Protein AF-A0A8H6C4H6-F1 (afdb_monomer)

pLDDT: mean 88.3, std 11.71, range [38.72, 98.38]

Organism: Candida albicans (NCBI:txid5476)

Radius of gyration: 19.5 Å; Cα contacts (8 Å, |Δi|>4): 383; chains: 1; bounding box: 55×37×60 Å

Solvent-accessible surface area (backbone atoms only — not comparable to full-atom values): 11776 Å² total; per-residue (Å²): 139,82,82,88,65,87,69,61,58,70,39,76,35,30,62,69,48,48,48,60,60,57,57,68,75,51,96,49,77,67,51,46,72,56,58,73,52,51,55,90,68,51,45,42,26,41,37,30,31,28,37,57,42,68,74,34,38,57,16,58,30,31,31,28,30,17,52,33,30,40,32,34,54,75,92,45,56,34,78,75,42,46,44,36,60,53,65,89,87,62,85,82,54,36,54,45,95,90,48,58,54,45,80,34,42,38,38,38,41,44,57,33,68,80,43,76,50,78,44,75,44,82,87,48,62,88,92,58,64,44,70,43,36,41,35,34,31,33,32,24,41,56,84,76,47,82,44,80,48,78,46,73,41,57,65,50,48,48,66,66,76,33,81,58,14,60,63,73,49,36,90,76,81,79,61,64,90,58,59,62,57,55,54,52,14,52,56,46,26,51,51,52,32,44,51,51,25,51,52,53,53,53,53,51,59,47,56,67,71,77,106

Secondary structure (DSSP, 8-state):
------S-SEE--S--EEHHHHHHT---GGGHHHHTTSPTTEEEEEEEEEEEEES-TTSSEEEEEEEEEEEEETTEEEEEEE-S---TTPPPPPSSTTS-TTSSEEEEEEEEEEEEEEEE-TTS-GGG--EEEEEEEEEEETTT--EEEEEESHHHHHHTSSHHHHHHT-SS---TT--HHHHHHHHHHHHHHHHHHHHHHHHHHHHHHH-

Sequence (211 aa):
MDDYEDAGVLHGGTELININQLLHQYDYPELNSIKDLIPNGREYWVGFARASLKNCGCGSRMYRPNLIVLMKDGKNYKFAYVSSFVGLGIEILPWYLDKGLCEHYNLIIPNGISSWTIEKDLHQKEKDKQVMDYMAFTISRRDATVDVVYVKGLLKALFTDSSSSKHLLAVEQTGFKSVTNVDCALKNSEKFCKIYGETFKIDQEQEDKEN

Nearest PDB structures (foldseek):
  8f2u-assembly1_F  TM=7.384E-01  e=9.026E-01  Homo sapiens
  8pxc-assembly1_A  TM=4.385E-01  e=4.642E+00  Streptococcus oralis
  6xyw-assembly1_Bd  TM=4.162E-01  e=4.387E+00  Arabidopsis thaliana
  3u96-assembly1_A  TM=3.877E-01  e=5.818E+00  Yersinia enterocolitica

Structure (mmCIF, N/CA/C/O backbone):
data_AF-A0A8H6C4H6-F1
#
_entry.id   AF-A0A8H6C4H6-F1
#
loop_
_atom_site.group_PDB
_atom_site.id
_atom_site.type_symbol
_atom_site.label_atom_id
_atom_site.label_alt_id
_atom_site.label_comp_id
_atom_site.label_asym_id
_atom_site.label_entity_id
_atom_site.label_seq_id
_atom_site.pdbx_PDB_ins_code
_atom_site.Cartn_x
_atom_site.Cartn_y
_atom_site.Cartn_z
_atom_site.occupancy
_atom_site.B_iso_or_equiv
_atom_site.auth_seq_id
_atom_site.auth_comp_id
_atom_site.auth_asym_id
_atom_site.auth_atom_id
_atom_site.pdbx_PDB_model_num
ATOM 1 N N . MET A 1 1 ? -1.329 13.550 -30.107 1.00 39.47 1 MET A N 1
ATOM 2 C CA . MET A 1 1 ? -2.365 12.520 -30.301 1.00 39.47 1 MET A CA 1
ATOM 3 C C . MET A 1 1 ? -1.745 11.242 -29.778 1.00 39.47 1 MET A C 1
ATOM 5 O O . MET A 1 1 ? -0.830 10.758 -30.420 1.00 39.47 1 MET A O 1
ATOM 9 N N . ASP A 1 2 ? -1.986 10.782 -28.557 1.00 40.53 2 ASP A N 1
ATOM 10 C CA . ASP A 1 2 ? -3.111 10.987 -27.642 1.00 40.53 2 ASP A CA 1
ATOM 11 C C . ASP A 1 2 ? -2.594 10.993 -26.198 1.00 40.53 2 ASP A C 1
ATOM 13 O O . ASP A 1 2 ? -1.856 10.093 -25.823 1.00 40.53 2 ASP A O 1
ATOM 17 N N . ASP A 1 3 ? -2.982 11.977 -25.390 1.00 38.72 3 ASP A N 1
ATOM 18 C CA . ASP A 1 3 ? -2.860 11.897 -23.928 1.00 38.72 3 ASP A CA 1
ATOM 19 C C . ASP A 1 3 ? -4.203 12.374 -23.356 1.00 38.72 3 ASP A C 1
ATOM 21 O O . ASP A 1 3 ? -4.366 13.497 -22.884 1.00 38.72 3 ASP A O 1
ATOM 25 N N . TYR A 1 4 ? -5.209 11.507 -23.473 1.00 42.53 4 TYR A N 1
ATOM 26 C CA . TYR A 1 4 ? -6.394 11.547 -22.620 1.00 42.53 4 TYR A CA 1
ATOM 27 C C . TYR A 1 4 ? -5.951 11.127 -21.203 1.00 42.53 4 TYR A C 1
ATOM 29 O O . TYR A 1 4 ? -6.166 9.998 -20.774 1.00 42.53 4 TYR A O 1
ATOM 37 N N . GLU A 1 5 ? -5.269 12.018 -20.479 1.00 49.00 5 GLU A N 1
ATOM 38 C CA . GLU A 1 5 ? -4.998 11.860 -19.042 1.00 49.00 5 GLU A CA 1
ATOM 39 C C . GLU A 1 5 ? -6.031 12.642 -18.220 1.00 49.00 5 GLU A C 1
ATOM 41 O O . GLU A 1 5 ? -5.696 13.533 -17.448 1.00 49.00 5 GLU A O 1
ATOM 46 N N . ASP A 1 6 ? -7.312 12.295 -18.367 1.00 49.47 6 ASP A N 1
ATOM 47 C CA . ASP A 1 6 ? -8.342 12.716 -17.399 1.00 49.47 6 ASP A CA 1
ATOM 48 C C . ASP A 1 6 ? -8.198 11.962 -16.058 1.00 49.47 6 ASP A C 1
ATOM 50 O O . ASP A 1 6 ? -8.719 12.387 -15.026 1.00 49.47 6 ASP A O 1
ATOM 54 N N . ALA A 1 7 ? -7.462 10.843 -16.041 1.00 54.56 7 ALA A N 1
ATOM 55 C CA . ALA A 1 7 ? -7.123 10.104 -14.830 1.00 54.56 7 ALA A CA 1
ATOM 56 C C . ALA A 1 7 ? -5.715 10.507 -14.362 1.00 54.56 7 ALA A C 1
ATOM 58 O O . ALA A 1 7 ? -4.729 10.112 -14.977 1.00 54.56 7 ALA A O 1
ATOM 59 N N . GLY A 1 8 ? -5.620 11.301 -13.289 1.00 69.81 8 GLY A N 1
ATOM 60 C CA . GLY A 1 8 ? -4.348 11.806 -12.753 1.00 69.81 8 GLY A CA 1
ATOM 61 C C . GLY A 1 8 ? -3.317 10.726 -12.378 1.00 69.81 8 GLY A C 1
ATOM 62 O O . GLY A 1 8 ? -3.611 9.537 -12.344 1.00 69.81 8 GLY A O 1
ATOM 63 N N . VAL A 1 9 ? -2.098 11.165 -12.041 1.00 85.12 9 VAL A N 1
ATOM 64 C CA . VAL A 1 9 ? -0.877 10.341 -11.857 1.00 85.12 9 VAL A CA 1
ATOM 65 C C . VAL A 1 9 ? -1.009 9.186 -10.851 1.00 85.12 9 VAL A C 1
ATOM 67 O O . VAL A 1 9 ? -0.317 8.173 -10.979 1.00 85.12 9 VAL A O 1
ATOM 70 N N . LEU A 1 10 ? -1.854 9.335 -9.828 1.00 89.25 10 LEU A N 1
ATOM 71 C CA . LEU A 1 10 ? -2.145 8.290 -8.848 1.00 89.25 10 LEU A CA 1
ATOM 72 C C . LEU A 1 10 ? -3.399 7.526 -9.285 1.00 89.25 10 LEU A C 1
ATOM 74 O O . LEU A 1 10 ? -4.508 8.055 -9.233 1.00 89.25 10 LEU A 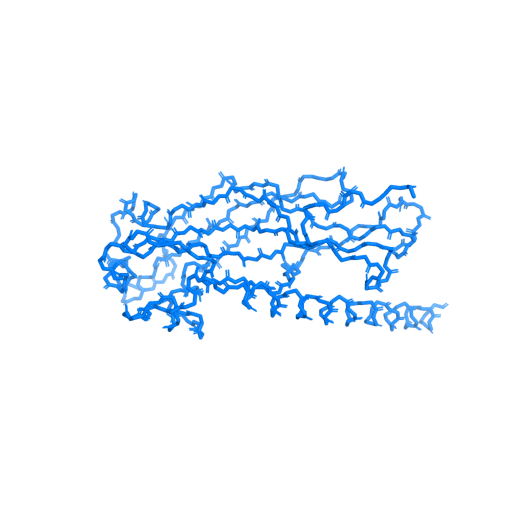O 1
ATOM 78 N N . HIS A 1 11 ? -3.222 6.272 -9.682 1.00 87.94 11 HIS A N 1
ATOM 79 C CA . HIS A 1 11 ? -4.302 5.404 -10.133 1.00 87.94 11 HIS A CA 1
ATOM 80 C C . HIS A 1 11 ? -4.722 4.417 -9.037 1.00 87.94 11 HIS A C 1
ATOM 82 O O . HIS A 1 11 ? -4.048 4.269 -8.012 1.00 87.94 11 HIS A O 1
ATOM 88 N N . GLY A 1 12 ? -5.823 3.700 -9.287 1.00 83.88 12 GLY A N 1
ATOM 89 C CA . GLY A 1 12 ? -6.215 2.544 -8.480 1.00 83.88 12 GLY A CA 1
ATOM 90 C C . GLY A 1 12 ? -5.125 1.463 -8.415 1.00 83.88 12 GLY A C 1
ATOM 91 O O . GLY A 1 12 ? -4.081 1.554 -9.063 1.00 83.88 12 GLY A O 1
ATOM 92 N N . GLY A 1 13 ? -5.372 0.432 -7.622 1.00 91.44 13 GLY A N 1
ATOM 93 C CA . GLY A 1 13 ? -4.470 -0.701 -7.451 1.00 91.44 13 GLY A CA 1
ATOM 94 C C . GLY A 1 13 ? -5.244 -1.842 -6.820 1.00 91.44 13 GLY A C 1
ATOM 95 O O . GLY A 1 13 ? -6.126 -2.397 -7.467 1.00 91.44 13 GLY A O 1
ATOM 96 N N . THR A 1 14 ? -4.982 -2.131 -5.551 1.00 96.69 14 THR A N 1
ATOM 97 C CA . THR A 1 14 ? -5.774 -3.120 -4.813 1.00 96.69 14 THR A CA 1
ATOM 98 C C . THR A 1 14 ? -7.149 -2.578 -4.430 1.00 96.69 14 THR A C 1
ATOM 100 O O . THR A 1 14 ? -7.407 -1.370 -4.419 1.00 96.69 14 THR A O 1
ATOM 103 N N . GLU A 1 15 ? -8.015 -3.489 -4.010 1.00 96.31 15 GLU A N 1
ATOM 104 C CA . GLU A 1 15 ? -9.140 -3.196 -3.142 1.00 96.31 15 GLU A CA 1
ATOM 105 C C . GLU A 1 15 ? -8.703 -2.559 -1.813 1.00 96.31 15 GLU A C 1
ATOM 107 O O . GLU A 1 15 ? -7.527 -2.529 -1.431 1.00 96.31 15 GLU A O 1
ATOM 112 N N . LEU A 1 16 ? -9.700 -2.041 -1.104 1.00 97.31 16 LEU A N 1
ATOM 113 C CA . LEU A 1 16 ? -9.570 -1.347 0.164 1.00 97.31 16 LEU A CA 1
ATOM 114 C C . LEU A 1 16 ? -10.165 -2.207 1.284 1.00 97.31 16 LEU A C 1
ATOM 116 O O . LEU A 1 16 ? -11.376 -2.428 1.319 1.00 97.31 16 LEU A O 1
ATOM 120 N N . ILE A 1 17 ? -9.332 -2.658 2.222 1.00 98.19 17 ILE A N 1
ATOM 121 C CA . ILE A 1 17 ? -9.763 -3.482 3.359 1.00 98.19 17 ILE A CA 1
ATOM 122 C C . ILE A 1 17 ? -10.166 -2.584 4.526 1.00 98.19 17 ILE A C 1
ATOM 124 O O . ILE A 1 17 ? -9.361 -1.774 4.988 1.00 98.19 17 ILE A O 1
ATOM 128 N N . ASN A 1 18 ? -11.403 -2.731 5.012 1.00 98.00 18 ASN A N 1
ATOM 129 C CA . ASN A 1 18 ? -11.900 -1.993 6.173 1.00 98.00 18 ASN A CA 1
ATOM 130 C C . ASN A 1 18 ? -11.240 -2.523 7.458 1.00 98.00 18 ASN A C 1
ATOM 132 O O . ASN A 1 18 ? -11.469 -3.662 7.867 1.00 98.00 18 ASN A O 1
ATOM 136 N N . ILE A 1 19 ? -10.433 -1.682 8.102 1.00 97.50 19 ILE A N 1
ATOM 137 C CA . ILE A 1 19 ? -9.654 -2.058 9.286 1.00 97.50 19 ILE A CA 1
ATOM 138 C C . ILE A 1 19 ? -10.554 -2.303 10.488 1.00 97.50 19 ILE A C 1
ATOM 140 O O . ILE A 1 19 ? -10.308 -3.225 11.257 1.00 97.50 19 ILE A O 1
ATOM 144 N N . ASN A 1 20 ? -11.617 -1.518 10.650 1.00 96.00 20 ASN A N 1
ATOM 145 C CA . ASN A 1 20 ? -12.546 -1.702 11.757 1.00 96.00 20 ASN A CA 1
ATOM 146 C C . ASN A 1 20 ? -13.189 -3.095 11.680 1.00 96.00 20 ASN A C 1
ATOM 148 O O . ASN A 1 20 ? -13.160 -3.843 12.654 1.00 96.00 20 ASN A O 1
ATOM 152 N N . GLN A 1 21 ? -13.699 -3.480 10.508 1.00 96.19 21 GLN A N 1
ATOM 153 C CA . GLN A 1 21 ? -14.261 -4.809 10.268 1.00 96.19 21 GLN A CA 1
ATOM 154 C C . GLN A 1 21 ? -13.222 -5.909 10.487 1.00 96.19 21 GLN A C 1
ATOM 156 O O . GLN A 1 21 ? -13.523 -6.869 11.192 1.00 96.19 21 GLN A O 1
ATOM 161 N N . LEU A 1 22 ? -12.005 -5.746 9.955 1.00 96.56 22 LEU A N 1
ATOM 162 C CA . LEU A 1 22 ? -10.905 -6.688 10.171 1.00 96.56 22 LEU A CA 1
ATOM 163 C C . LEU A 1 22 ? -10.647 -6.905 11.670 1.00 96.56 22 LEU A C 1
ATOM 165 O O . LEU A 1 22 ? -10.625 -8.039 12.131 1.00 96.56 22 LEU A O 1
ATOM 169 N N . LEU A 1 23 ? -10.524 -5.835 12.458 1.00 94.94 23 LEU A N 1
ATOM 170 C CA . LEU A 1 23 ? -10.294 -5.928 13.903 1.00 94.94 23 LEU A CA 1
ATOM 171 C C . LEU A 1 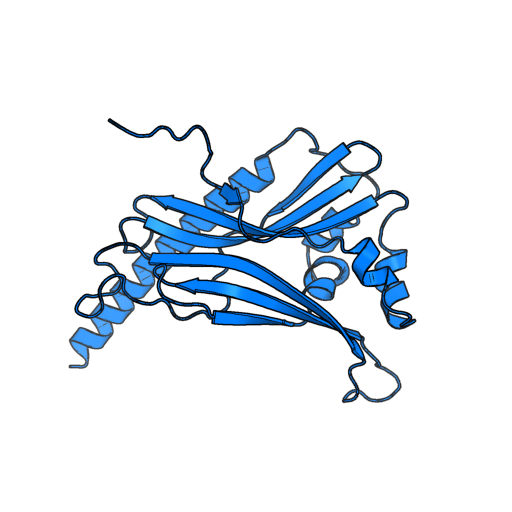23 ? -11.455 -6.619 14.639 1.00 94.94 23 LEU A C 1
ATOM 173 O O . LEU A 1 23 ? -11.221 -7.331 15.616 1.00 94.94 23 LEU A O 1
ATOM 177 N N . HIS A 1 24 ? -12.701 -6.421 14.199 1.00 93.81 24 HIS A N 1
ATOM 178 C CA . HIS A 1 24 ? -13.883 -7.052 14.799 1.00 93.81 24 HIS A CA 1
ATOM 179 C C . HIS A 1 24 ? -14.054 -8.534 14.437 1.00 93.81 24 HIS A C 1
ATOM 181 O O . HIS A 1 24 ? -14.775 -9.231 15.145 1.00 93.81 24 HIS A O 1
ATOM 187 N N . GLN A 1 25 ? -13.386 -9.035 13.394 1.00 95.12 25 GLN A N 1
ATOM 188 C CA . GLN A 1 25 ? -13.395 -10.465 13.055 1.00 95.12 25 GLN A CA 1
ATOM 189 C C . GLN A 1 25 ? -12.616 -11.324 14.061 1.00 95.12 25 GLN A C 1
ATOM 191 O O . GLN A 1 25 ? -12.835 -12.533 14.125 1.00 95.12 25 GLN A O 1
ATOM 196 N N . TYR A 1 26 ? -11.730 -10.714 14.854 1.00 93.19 26 TYR A N 1
ATOM 197 C CA . TYR A 1 26 ? -10.871 -11.411 15.809 1.00 93.19 26 TYR A CA 1
ATOM 198 C C . TYR A 1 26 ? -11.211 -11.047 17.259 1.00 93.19 26 TYR A C 1
ATOM 200 O O . TYR A 1 26 ? -11.247 -9.869 17.641 1.00 93.19 26 TYR A O 1
ATOM 208 N N . ASP A 1 27 ? -11.386 -12.082 18.084 1.00 89.50 27 ASP A N 1
ATOM 209 C CA . ASP A 1 27 ? -11.617 -11.987 19.530 1.00 89.50 27 ASP A CA 1
ATOM 210 C C . ASP A 1 27 ? -10.306 -12.166 20.316 1.00 89.50 27 ASP A C 1
ATOM 212 O O . ASP A 1 27 ? -10.091 -13.131 21.054 1.00 89.50 27 ASP A O 1
ATOM 216 N N . TYR A 1 28 ? -9.363 -11.255 20.074 1.00 90.06 28 TYR A N 1
ATOM 217 C CA . TYR A 1 28 ? -8.091 -11.189 20.793 1.00 90.06 28 TYR A CA 1
ATOM 218 C C . TYR A 1 28 ? -8.078 -9.953 21.702 1.00 90.06 28 TYR A C 1
ATOM 220 O O . TYR A 1 28 ? -8.152 -8.836 21.176 1.00 90.06 28 TYR A O 1
ATOM 228 N N . PRO A 1 29 ? -7.965 -10.110 23.037 1.00 87.62 29 PRO A N 1
ATOM 229 C CA . PRO A 1 29 ? -7.918 -8.985 23.974 1.00 87.62 29 PRO A CA 1
ATOM 230 C C . PRO A 1 29 ? -6.807 -7.977 23.667 1.00 87.62 29 PRO A C 1
ATOM 232 O O . PRO A 1 29 ? -6.968 -6.780 23.885 1.00 87.62 29 PRO A O 1
ATOM 235 N N . GLU A 1 30 ? -5.691 -8.446 23.114 1.00 85.81 30 GLU A N 1
ATOM 236 C CA . GLU A 1 30 ? -4.549 -7.631 22.712 1.00 85.81 30 GLU A CA 1
ATOM 237 C C . GLU A 1 30 ? -4.926 -6.578 21.652 1.00 85.81 30 GLU A C 1
ATOM 239 O O . GLU A 1 30 ? -4.355 -5.485 21.632 1.00 85.81 30 GLU A O 1
ATOM 244 N N . LEU A 1 31 ? -5.932 -6.860 20.810 1.00 88.56 31 LEU A N 1
ATOM 245 C CA . LEU A 1 31 ? -6.431 -5.916 19.804 1.00 88.56 31 LEU A CA 1
ATOM 246 C C . LEU A 1 31 ? -7.237 -4.762 20.404 1.00 88.56 31 LEU A C 1
ATOM 248 O O . LEU A 1 31 ? -7.421 -3.757 19.717 1.00 88.56 31 LEU A O 1
ATOM 252 N N . ASN A 1 32 ? -7.691 -4.862 21.658 1.00 87.44 32 ASN A N 1
ATOM 253 C CA . ASN A 1 32 ? -8.411 -3.766 22.316 1.00 87.44 32 ASN A CA 1
ATOM 254 C C . ASN A 1 32 ? -7.540 -2.510 22.390 1.00 87.44 32 ASN A C 1
ATOM 256 O O . ASN A 1 32 ? -8.029 -1.414 22.157 1.00 87.44 32 ASN A O 1
ATOM 260 N N . SER A 1 33 ? -6.222 -2.678 22.543 1.00 82.56 33 SER A N 1
ATOM 261 C CA . SER A 1 33 ? -5.263 -1.569 22.514 1.00 82.56 33 SER A CA 1
ATOM 262 C C . SER A 1 33 ? -5.316 -0.733 21.229 1.00 82.56 33 SER A C 1
ATOM 264 O O . SER A 1 33 ? -5.072 0.465 21.288 1.00 82.56 33 SER A O 1
ATOM 266 N N . ILE A 1 34 ? -5.657 -1.329 20.081 1.00 86.25 34 ILE A N 1
ATOM 267 C CA . ILE A 1 34 ? -5.844 -0.606 18.816 1.00 86.25 34 ILE A CA 1
ATOM 268 C C . ILE A 1 34 ? -7.303 -0.162 18.669 1.00 86.25 34 ILE A C 1
ATOM 270 O O . ILE A 1 34 ? -7.551 0.978 18.284 1.00 86.25 34 ILE A O 1
ATOM 274 N N . LYS A 1 35 ? -8.269 -1.039 18.980 1.00 90.81 35 LYS A N 1
ATOM 275 C CA . LYS A 1 35 ? -9.709 -0.742 18.861 1.00 90.81 35 LYS A CA 1
ATOM 276 C C . LYS A 1 35 ? -10.096 0.493 19.682 1.00 90.81 35 LYS A C 1
ATOM 278 O O . LYS A 1 35 ? -10.772 1.369 19.155 1.00 90.81 35 LYS A O 1
ATOM 283 N N . ASP A 1 36 ? -9.601 0.592 20.913 1.00 90.19 36 ASP A N 1
ATOM 284 C CA . ASP A 1 36 ? -9.919 1.675 21.850 1.00 90.19 36 ASP A CA 1
ATOM 285 C C . ASP A 1 36 ? -9.276 3.015 21.452 1.00 90.19 36 ASP A C 1
ATOM 287 O O . ASP A 1 36 ? -9.735 4.077 21.874 1.00 90.19 36 ASP A O 1
ATOM 291 N N . LEU A 1 37 ? -8.226 2.991 20.620 1.00 89.62 37 LEU A N 1
ATOM 292 C CA . LEU A 1 37 ? -7.593 4.204 20.095 1.00 89.62 37 LEU A CA 1
ATOM 293 C C . LEU A 1 37 ? -8.378 4.828 18.939 1.00 89.62 37 LEU A C 1
ATOM 295 O O . LEU A 1 37 ? -8.209 6.017 18.667 1.00 89.62 37 LEU A O 1
ATOM 299 N N . ILE A 1 38 ? -9.195 4.048 18.228 1.00 92.81 38 ILE A N 1
ATOM 300 C CA . ILE A 1 38 ? -9.949 4.536 17.074 1.00 92.81 38 ILE A CA 1
ATOM 301 C C . ILE A 1 38 ? -11.139 5.370 17.571 1.00 92.81 38 ILE A C 1
ATOM 303 O O . ILE A 1 38 ? -12.008 4.836 18.259 1.00 92.81 38 ILE A O 1
ATOM 307 N N . PRO A 1 39 ? -11.242 6.666 17.206 1.00 93.00 39 PRO A N 1
ATOM 308 C CA . PRO A 1 39 ? -12.369 7.486 17.636 1.00 93.00 39 PRO A CA 1
ATOM 309 C C . PRO A 1 39 ? -13.722 6.943 17.163 1.00 93.00 39 PRO A C 1
ATOM 311 O O . PRO A 1 39 ? -13.858 6.429 16.050 1.00 93.00 39 PRO A O 1
ATOM 314 N N . ASN A 1 40 ? -14.750 7.108 17.998 1.00 91.12 40 ASN A N 1
ATOM 315 C CA . ASN A 1 40 ? -16.107 6.661 17.688 1.00 91.12 40 ASN A CA 1
ATOM 316 C C . ASN A 1 40 ? -16.615 7.251 16.365 1.00 91.12 40 ASN A C 1
ATOM 318 O O . ASN A 1 40 ? -16.565 8.460 16.146 1.00 91.12 40 ASN A O 1
ATOM 322 N N . GLY A 1 41 ? -17.158 6.390 15.500 1.00 91.31 41 GLY A N 1
ATOM 323 C CA . GLY A 1 41 ? -17.669 6.793 14.187 1.00 91.31 41 GLY A CA 1
ATOM 324 C C . GLY A 1 41 ? -16.588 7.034 13.128 1.00 91.31 41 GLY A C 1
ATOM 325 O O . GLY A 1 41 ? -16.925 7.501 12.036 1.00 91.31 41 GLY A O 1
ATOM 326 N N . ARG A 1 42 ? -15.320 6.709 13.426 1.00 96.44 42 ARG A N 1
ATOM 327 C CA . ARG A 1 42 ? -14.225 6.720 12.457 1.00 96.44 42 ARG A CA 1
ATOM 328 C C . ARG A 1 42 ? -13.980 5.337 11.878 1.00 96.44 42 ARG A C 1
ATOM 330 O O . ARG A 1 42 ? -13.870 4.351 12.605 1.00 96.44 42 ARG A O 1
ATOM 337 N N . GLU A 1 43 ? -13.835 5.290 10.561 1.00 97.69 43 GLU A N 1
ATOM 338 C CA . GLU A 1 43 ? -13.499 4.074 9.829 1.00 97.69 43 GLU A CA 1
ATOM 339 C C . GLU A 1 43 ? -12.258 4.287 8.964 1.00 97.69 43 GLU A C 1
ATOM 341 O O . GLU A 1 43 ? -12.067 5.367 8.395 1.00 97.69 43 GLU A O 1
ATOM 346 N N . TYR A 1 44 ? -11.434 3.247 8.844 1.00 98.19 44 TYR A N 1
ATOM 347 C CA . TYR A 1 44 ? -10.268 3.239 7.965 1.00 98.19 44 TYR A CA 1
ATOM 348 C C . TYR A 1 44 ? -10.365 2.129 6.937 1.00 98.19 44 TYR A C 1
ATOM 350 O O . TYR A 1 44 ? -10.762 1.008 7.253 1.00 98.19 44 TYR A O 1
ATOM 358 N N . TRP A 1 45 ? -9.893 2.423 5.733 1.00 98.38 45 TRP A N 1
ATOM 359 C CA . TRP A 1 45 ? -9.627 1.431 4.712 1.00 98.38 45 TRP A CA 1
ATOM 360 C C . TRP A 1 45 ? -8.190 1.534 4.241 1.00 98.38 45 TRP A C 1
ATOM 362 O O . TRP A 1 45 ? -7.704 2.633 3.973 1.00 98.38 45 TRP A O 1
ATOM 372 N N . VAL A 1 46 ? -7.530 0.390 4.110 1.00 98.06 46 VAL A N 1
ATOM 373 C CA . VAL A 1 46 ? -6.128 0.314 3.700 1.00 98.06 46 VAL A CA 1
ATOM 374 C C . VAL A 1 46 ? -6.003 -0.504 2.426 1.00 98.06 46 VAL A C 1
ATOM 376 O O . VAL A 1 46 ? -6.675 -1.520 2.260 1.00 98.06 46 VAL A O 1
ATOM 379 N N . GLY A 1 47 ? -5.129 -0.048 1.536 1.00 97.31 47 GLY A N 1
ATOM 380 C CA . GLY A 1 47 ? -4.763 -0.758 0.318 1.00 97.31 47 GLY A CA 1
ATOM 381 C C . GLY A 1 47 ? -3.566 -0.106 -0.355 1.00 97.31 47 GLY A C 1
ATOM 382 O O . GLY A 1 47 ? -2.892 0.740 0.239 1.00 97.31 47 GLY A O 1
ATOM 383 N N . PHE A 1 48 ? -3.318 -0.471 -1.607 1.00 97.00 48 PHE A N 1
ATOM 384 C CA . PHE A 1 48 ? -2.253 0.116 -2.408 1.00 97.00 48 PHE A CA 1
ATOM 385 C C . PHE A 1 48 ? -2.816 0.770 -3.661 1.00 97.00 48 PHE A C 1
ATOM 387 O O . PHE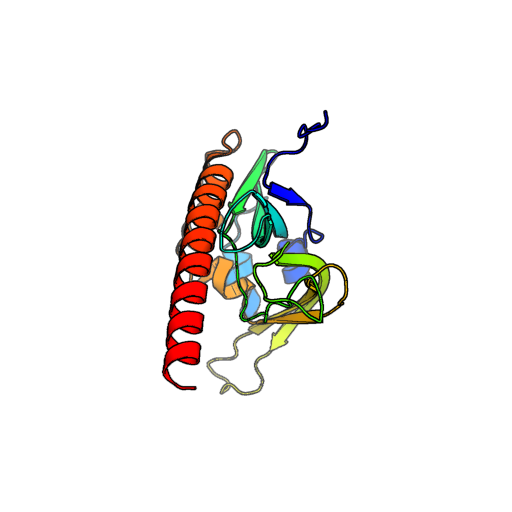 A 1 48 ? -3.457 0.122 -4.484 1.00 97.00 48 PHE A O 1
ATOM 394 N N . ALA A 1 49 ? -2.521 2.055 -3.820 1.00 95.62 49 ALA A N 1
ATOM 395 C CA . ALA A 1 49 ? -2.650 2.751 -5.088 1.00 95.62 49 ALA A CA 1
ATOM 396 C C . ALA A 1 49 ? -1.399 2.520 -5.944 1.00 95.62 49 ALA A C 1
ATOM 398 O O . ALA A 1 49 ? -0.381 2.007 -5.471 1.00 95.62 49 ALA A O 1
ATOM 399 N N . ARG A 1 50 ? -1.459 2.938 -7.206 1.00 91.06 50 ARG A N 1
ATOM 400 C CA . ARG A 1 50 ? -0.346 2.833 -8.150 1.00 91.06 50 ARG A CA 1
ATOM 401 C C . ARG A 1 50 ? -0.088 4.182 -8.794 1.00 91.06 50 ARG A C 1
ATOM 403 O O . ARG A 1 50 ? -0.879 4.611 -9.634 1.00 91.06 50 ARG A O 1
ATOM 410 N N . ALA A 1 51 ? 1.019 4.835 -8.452 1.00 91.69 51 ALA A N 1
ATOM 411 C CA . ALA A 1 51 ? 1.439 6.020 -9.194 1.00 91.69 51 ALA A CA 1
ATOM 412 C C . ALA A 1 51 ? 2.271 5.647 -10.430 1.00 91.69 51 ALA A C 1
ATOM 414 O O . ALA A 1 51 ? 3.118 4.751 -10.387 1.00 91.69 51 ALA A O 1
ATOM 415 N N . SER A 1 52 ? 1.998 6.342 -11.535 1.00 91.12 52 SER A N 1
ATOM 416 C CA . SER A 1 52 ? 2.663 6.178 -12.830 1.00 91.12 52 SER A CA 1
ATOM 417 C C . SER A 1 52 ? 3.482 7.425 -13.148 1.00 91.12 52 SER A C 1
ATOM 419 O O . SER A 1 52 ? 2.933 8.439 -13.574 1.00 91.12 52 SER A O 1
ATOM 421 N N . LEU A 1 53 ? 4.802 7.357 -12.973 1.00 92.19 53 LEU A N 1
ATOM 422 C CA . LEU A 1 53 ? 5.695 8.471 -13.298 1.00 92.19 53 LEU A CA 1
ATOM 423 C C . LEU A 1 53 ? 6.347 8.254 -14.668 1.00 92.19 53 LEU A C 1
ATOM 425 O O . LEU A 1 53 ? 6.997 7.234 -14.906 1.00 92.19 53 LEU A O 1
ATOM 429 N N . LYS A 1 54 ? 6.175 9.223 -15.574 1.00 91.19 54 LYS A N 1
ATOM 430 C CA . LYS A 1 54 ? 6.828 9.250 -16.894 1.00 91.19 54 LYS A CA 1
ATOM 431 C C . LYS A 1 54 ? 8.255 9.797 -16.766 1.00 91.19 54 LYS A C 1
ATOM 433 O O . LYS A 1 54 ? 8.494 10.691 -15.958 1.00 91.19 54 LYS A O 1
ATOM 438 N N . ASN A 1 55 ? 9.173 9.298 -17.598 1.00 88.81 55 ASN A N 1
ATOM 439 C CA . ASN A 1 55 ? 10.553 9.790 -17.736 1.00 88.81 55 ASN A CA 1
ATOM 440 C C . ASN A 1 55 ? 11.291 9.943 -16.396 1.00 88.81 55 ASN A C 1
ATOM 442 O O . ASN A 1 55 ? 11.922 10.964 -16.127 1.00 88.81 55 ASN A O 1
ATOM 446 N N . CYS A 1 56 ? 11.163 8.942 -15.532 1.00 87.81 56 CYS A N 1
ATOM 447 C CA . CYS A 1 56 ? 11.718 8.977 -14.193 1.00 87.81 56 CYS A CA 1
ATOM 448 C C . CYS A 1 56 ? 12.367 7.632 -13.847 1.00 87.81 56 CYS A C 1
ATOM 450 O O . CYS A 1 56 ? 11.885 6.568 -14.244 1.00 87.81 56 CYS A O 1
ATOM 452 N N . GLY A 1 57 ? 13.458 7.688 -13.079 1.00 88.31 57 GLY A N 1
ATOM 453 C CA . GLY A 1 57 ? 14.320 6.542 -12.833 1.00 88.31 57 GLY A CA 1
ATOM 454 C C . GLY A 1 57 ? 15.201 6.313 -14.042 1.00 88.31 57 GLY A C 1
ATOM 455 O O . GLY A 1 57 ? 15.740 7.269 -14.595 1.00 88.31 57 GLY A O 1
ATOM 456 N N . CYS A 1 58 ? 15.363 5.059 -14.442 1.00 88.19 58 CYS A N 1
ATOM 457 C CA . CYS A 1 58 ? 16.169 4.737 -15.612 1.00 88.19 58 CYS A CA 1
ATOM 458 C C . CYS A 1 58 ? 15.342 4.336 -16.846 1.00 88.19 58 CYS A C 1
ATOM 460 O O . CYS A 1 58 ? 15.868 4.359 -17.949 1.00 88.19 58 CYS A O 1
ATOM 462 N N . GLY A 1 59 ? 14.058 4.004 -16.673 1.00 88.12 59 GLY A N 1
ATOM 463 C CA . GLY A 1 59 ? 13.148 3.650 -17.764 1.00 88.12 59 GLY A CA 1
ATOM 464 C C . GLY A 1 59 ? 12.269 4.817 -18.227 1.00 88.12 59 GLY A C 1
ATOM 465 O O . GLY A 1 59 ? 12.192 5.864 -17.583 1.00 88.12 59 GLY A O 1
ATOM 466 N N . SER A 1 60 ? 11.532 4.620 -19.322 1.00 90.50 60 SER A N 1
ATOM 467 C CA . SER A 1 60 ? 10.604 5.633 -19.859 1.00 90.50 60 SER A CA 1
ATOM 468 C C . SER A 1 60 ? 9.336 5.802 -19.011 1.00 90.50 60 SER A C 1
ATOM 470 O O . SER A 1 60 ? 8.694 6.856 -19.046 1.00 90.50 60 SER A O 1
ATOM 472 N N . ARG A 1 61 ? 8.983 4.792 -18.205 1.00 91.69 61 ARG A N 1
ATOM 473 C CA . ARG A 1 61 ? 7.932 4.862 -17.180 1.00 91.69 61 ARG A CA 1
ATOM 474 C C . ARG A 1 61 ? 8.292 4.022 -15.957 1.00 91.69 61 AR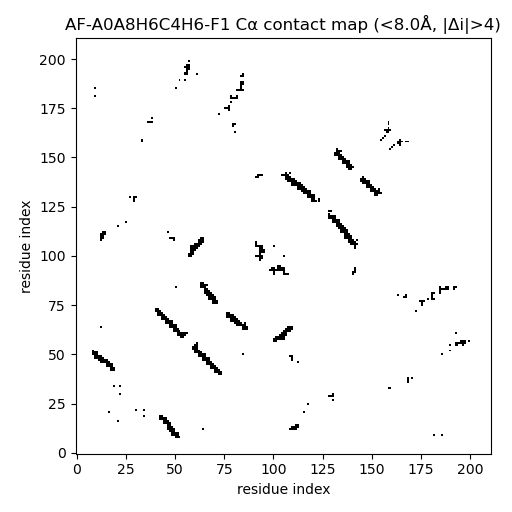G A C 1
ATOM 476 O O . ARG A 1 61 ? 8.773 2.897 -16.107 1.00 91.69 61 ARG A O 1
ATOM 483 N N . MET A 1 62 ? 7.982 4.532 -14.765 1.00 92.31 62 MET A N 1
ATOM 484 C CA . MET A 1 62 ? 8.115 3.810 -13.500 1.00 92.31 62 MET A CA 1
ATOM 485 C C . MET A 1 62 ? 6.778 3.724 -12.766 1.00 92.31 62 MET A C 1
ATOM 487 O O . MET A 1 62 ? 6.128 4.739 -12.512 1.00 92.31 62 MET A O 1
ATOM 491 N N . TYR A 1 63 ? 6.394 2.496 -12.410 1.00 92.50 63 TYR A N 1
ATOM 492 C CA . TYR A 1 63 ? 5.194 2.210 -11.629 1.00 92.50 63 TYR A CA 1
ATOM 493 C C . TYR A 1 63 ? 5.624 1.538 -10.334 1.00 92.50 63 TYR A C 1
ATOM 495 O O . TYR A 1 63 ? 6.409 0.582 -10.355 1.00 92.50 63 TYR A O 1
ATOM 503 N N . ARG A 1 64 ? 5.118 2.036 -9.210 1.00 93.19 64 ARG A N 1
ATOM 504 C CA . ARG A 1 64 ? 5.301 1.420 -7.897 1.00 93.19 64 ARG A CA 1
ATOM 505 C C . ARG A 1 64 ? 4.019 1.542 -7.080 1.00 93.19 64 ARG A C 1
ATOM 507 O O . ARG A 1 64 ? 3.232 2.463 -7.317 1.00 93.19 64 ARG A O 1
ATOM 514 N N . PRO A 1 65 ? 3.822 0.651 -6.098 1.00 95.50 65 PRO A N 1
ATOM 515 C CA . PRO A 1 65 ? 2.747 0.804 -5.137 1.00 95.50 65 PRO A CA 1
ATOM 516 C C . PRO A 1 65 ? 2.957 2.040 -4.250 1.00 95.50 65 PRO A C 1
ATOM 518 O O . PRO A 1 65 ? 4.085 2.387 -3.887 1.00 95.50 65 PRO A O 1
ATOM 521 N N . ASN A 1 66 ? 1.852 2.658 -3.849 1.00 96.56 66 ASN A N 1
ATOM 522 C CA . ASN A 1 66 ? 1.763 3.625 -2.762 1.00 96.56 66 ASN A CA 1
ATOM 523 C C . ASN A 1 66 ? 0.773 3.062 -1.740 1.00 96.56 66 ASN A C 1
ATOM 525 O O . ASN A 1 66 ? -0.382 2.816 -2.083 1.00 96.56 66 ASN A O 1
ATOM 529 N N . LEU A 1 67 ? 1.200 2.860 -0.496 1.00 96.19 67 LEU A N 1
ATOM 530 C CA . LEU A 1 67 ? 0.302 2.495 0.596 1.00 96.19 67 LEU A CA 1
ATOM 531 C C . LEU A 1 67 ? -0.657 3.658 0.855 1.00 96.19 67 LEU A C 1
ATOM 533 O O . LEU A 1 67 ? -0.219 4.791 1.070 1.00 96.19 67 LEU A O 1
ATOM 537 N N . ILE A 1 68 ? -1.954 3.377 0.863 1.00 96.62 68 ILE A N 1
ATOM 538 C CA . ILE A 1 68 ? -2.996 4.372 1.107 1.00 96.62 68 ILE A CA 1
ATOM 539 C C . ILE A 1 68 ? -3.845 3.994 2.313 1.00 96.62 68 ILE A C 1
ATOM 541 O O . ILE A 1 68 ? -4.156 2.826 2.536 1.00 96.62 68 ILE A O 1
ATOM 545 N N . VAL A 1 69 ? -4.250 5.015 3.067 1.00 97.25 69 VAL A N 1
ATOM 546 C CA . VAL A 1 69 ? -5.271 4.914 4.109 1.00 97.25 69 VAL A CA 1
ATOM 547 C C . VAL A 1 69 ? -6.375 5.909 3.779 1.00 97.25 69 VAL A C 1
ATOM 549 O O . VAL A 1 69 ? -6.182 7.125 3.871 1.00 97.25 69 VAL A O 1
ATOM 552 N N . LEU A 1 70 ? -7.535 5.396 3.389 1.00 97.25 70 LEU A N 1
ATOM 553 C CA . LEU A 1 70 ? -8.771 6.163 3.295 1.00 97.25 70 LEU A CA 1
ATOM 554 C C . LEU A 1 70 ? -9.411 6.201 4.684 1.00 97.25 70 LEU A C 1
ATOM 556 O O . LEU A 1 70 ? -9.521 5.180 5.353 1.00 97.25 70 LEU A O 1
ATOM 560 N N . MET A 1 71 ? -9.833 7.380 5.118 1.00 97.50 71 MET A N 1
ATOM 561 C CA . MET A 1 71 ? -10.516 7.589 6.388 1.00 97.50 71 MET A CA 1
ATOM 562 C C . MET A 1 71 ? -11.905 8.146 6.121 1.00 97.50 71 MET A C 1
ATOM 564 O O . MET A 1 71 ? -12.061 9.077 5.327 1.00 97.50 71 MET A O 1
ATOM 568 N N . LYS A 1 72 ? -12.887 7.623 6.847 1.00 97.50 72 LYS A N 1
ATOM 569 C CA . LYS A 1 72 ? -14.190 8.247 7.050 1.00 97.50 72 LYS A CA 1
ATOM 570 C C . LYS A 1 72 ? -14.265 8.742 8.482 1.00 97.50 72 LYS A C 1
ATOM 572 O O . LYS A 1 72 ? -14.021 7.967 9.399 1.00 97.50 72 LYS A O 1
ATOM 577 N N . ASP A 1 73 ? -14.637 9.999 8.665 1.00 95.81 73 ASP A N 1
ATOM 578 C CA . ASP A 1 73 ? -14.846 10.601 9.980 1.00 95.81 73 ASP A CA 1
ATOM 579 C C . ASP A 1 73 ? -16.223 11.274 10.002 1.00 95.81 73 ASP A C 1
ATOM 581 O O . ASP A 1 73 ? -16.472 12.284 9.327 1.00 95.81 73 ASP A O 1
ATOM 585 N N . GLY A 1 74 ? -17.175 10.640 10.692 1.00 92.25 74 GLY A N 1
ATOM 586 C CA . GLY A 1 74 ? -18.590 10.992 10.598 1.00 92.25 74 GLY A CA 1
ATOM 587 C C . GLY A 1 74 ? -19.136 10.792 9.178 1.00 92.25 74 GLY A C 1
ATOM 588 O O . GLY A 1 74 ? -19.313 9.665 8.718 1.00 92.25 74 GLY A O 1
ATOM 589 N N . LYS A 1 75 ? -19.438 11.893 8.478 1.00 93.06 75 LYS A N 1
ATOM 590 C CA . LYS A 1 75 ? -19.948 11.880 7.088 1.00 93.06 75 LYS A CA 1
ATOM 591 C C . LYS A 1 75 ? -18.887 12.230 6.040 1.00 93.06 75 LYS A C 1
ATOM 593 O O . LYS A 1 75 ? -19.189 12.204 4.851 1.00 93.06 75 LYS A O 1
ATOM 598 N N . ASN A 1 76 ? -17.680 12.593 6.468 1.00 95.12 76 ASN A N 1
ATOM 599 C CA . ASN A 1 76 ? -16.636 13.097 5.581 1.00 95.12 76 ASN A CA 1
ATOM 600 C C . ASN A 1 76 ? -15.608 12.010 5.279 1.00 95.12 76 ASN A C 1
ATOM 602 O O . ASN A 1 76 ? -15.311 11.191 6.145 1.00 95.12 76 ASN A O 1
ATOM 606 N N . TYR A 1 77 ? -15.032 12.048 4.079 1.00 95.81 77 TYR A N 1
ATOM 607 C CA . TYR A 1 77 ? -13.999 11.115 3.632 1.00 95.81 77 TYR A CA 1
ATOM 608 C C . TYR A 1 77 ? -12.747 11.875 3.208 1.00 95.81 77 TYR A C 1
ATOM 610 O O . TYR A 1 77 ? -12.845 12.981 2.678 1.00 95.81 77 TYR A O 1
ATOM 618 N N . LYS A 1 78 ? -11.573 11.280 3.424 1.00 95.44 78 LYS A N 1
ATOM 619 C CA . LYS A 1 78 ? -10.300 11.767 2.881 1.00 95.44 78 LYS A CA 1
ATOM 620 C C . LYS A 1 78 ? -9.280 10.646 2.773 1.00 95.44 78 LY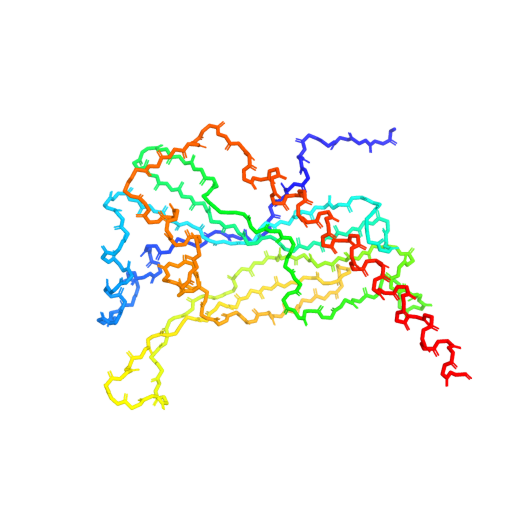S A C 1
ATOM 622 O O . LYS A 1 78 ? -9.283 9.726 3.589 1.00 95.44 78 LYS A O 1
ATOM 627 N N . PHE A 1 79 ? -8.329 10.773 1.853 1.00 94.19 79 PHE A N 1
ATOM 628 C CA . PHE A 1 79 ? -7.060 10.072 2.018 1.00 94.19 79 PHE A CA 1
ATOM 629 C C . PHE A 1 79 ? -6.381 10.652 3.261 1.00 94.19 79 PHE A C 1
ATOM 631 O O . PHE A 1 79 ? -6.007 11.819 3.269 1.00 94.19 79 PHE A O 1
ATOM 638 N N . ALA A 1 80 ? -6.276 9.877 4.334 1.00 94.75 80 ALA A N 1
ATOM 639 C CA . ALA A 1 80 ? -5.622 10.312 5.566 1.00 94.75 80 ALA A CA 1
ATOM 640 C C . ALA A 1 80 ? -4.118 10.026 5.547 1.00 94.75 80 ALA A C 1
ATOM 642 O O . ALA A 1 80 ? -3.347 10.696 6.230 1.00 94.75 80 ALA A O 1
ATOM 643 N N . TYR A 1 81 ? -3.694 9.065 4.729 1.00 95.12 81 TYR A N 1
ATOM 644 C CA . TYR A 1 81 ? -2.293 8.765 4.490 1.00 95.12 81 TYR A CA 1
ATOM 645 C C . TYR A 1 81 ? -2.102 8.255 3.063 1.00 95.12 81 TYR A C 1
ATOM 647 O O . TYR A 1 81 ? -2.914 7.482 2.558 1.00 95.12 81 TYR A O 1
ATOM 655 N N . VAL A 1 82 ? -1.022 8.701 2.428 1.00 95.38 82 VAL A N 1
ATOM 656 C CA . VAL A 1 82 ? -0.526 8.196 1.147 1.00 95.38 82 VAL A CA 1
ATOM 657 C C . VAL A 1 82 ? 0.991 8.155 1.281 1.00 95.38 82 VAL A C 1
ATOM 659 O O . VAL A 1 82 ? 1.613 9.188 1.540 1.00 95.38 82 VAL A O 1
ATOM 662 N N . SER A 1 83 ? 1.595 6.976 1.168 1.00 95.12 83 SER A N 1
ATOM 663 C CA . SER A 1 83 ? 3.052 6.856 1.164 1.00 95.12 83 SER A CA 1
ATOM 664 C C . SER A 1 83 ? 3.618 7.360 -0.162 1.00 95.12 83 SER A C 1
ATOM 666 O O . SER A 1 83 ? 2.921 7.387 -1.174 1.00 95.12 83 SER A O 1
ATOM 668 N N . SER A 1 84 ? 4.913 7.675 -0.209 1.00 94.94 84 SER A N 1
ATOM 669 C CA . SER A 1 84 ? 5.637 7.649 -1.485 1.00 94.94 84 SER A CA 1
ATOM 670 C C . SER A 1 84 ? 5.707 6.220 -2.041 1.00 94.94 84 SER A C 1
ATOM 672 O O . SER A 1 84 ? 5.263 5.275 -1.384 1.00 94.94 84 SER A O 1
ATOM 674 N N . PHE A 1 85 ? 6.297 6.055 -3.223 1.00 94.62 85 PHE A N 1
ATOM 675 C CA . PHE A 1 85 ? 6.661 4.748 -3.765 1.00 94.62 85 PHE A CA 1
ATOM 676 C C . PHE A 1 85 ? 7.263 3.825 -2.701 1.00 94.62 85 PHE A C 1
ATOM 678 O O . PHE A 1 85 ? 8.190 4.215 -1.985 1.00 94.62 85 PHE A O 1
ATOM 685 N N . VAL A 1 86 ? 6.734 2.603 -2.618 1.00 88.94 86 VAL A N 1
ATOM 686 C CA . VAL A 1 86 ? 7.299 1.528 -1.801 1.00 88.94 86 VAL A CA 1
ATOM 687 C C . VAL A 1 86 ? 7.974 0.494 -2.699 1.00 88.94 86 VAL A C 1
ATOM 689 O O . VAL A 1 86 ? 7.392 0.015 -3.670 1.00 88.94 86 VAL A O 1
ATOM 692 N N . GLY A 1 87 ? 9.229 0.165 -2.385 1.00 79.88 87 GLY A N 1
ATOM 693 C CA . GLY A 1 87 ? 9.982 -0.876 -3.092 1.00 79.88 87 GLY A CA 1
ATOM 694 C C . GLY A 1 87 ? 9.695 -2.289 -2.577 1.00 79.88 87 GLY A C 1
ATOM 695 O O . GLY A 1 87 ? 9.782 -3.238 -3.344 1.00 79.88 87 GLY A O 1
ATOM 696 N N . LEU A 1 88 ? 9.351 -2.424 -1.286 1.00 80.75 88 LEU A N 1
ATOM 697 C CA . LEU A 1 88 ? 9.021 -3.684 -0.589 1.00 80.75 88 LEU A CA 1
ATOM 698 C C . LEU A 1 88 ? 10.045 -4.826 -0.776 1.00 80.75 88 LEU A C 1
ATOM 700 O O . LEU A 1 88 ? 9.703 -5.990 -0.604 1.00 80.75 88 LEU A O 1
ATOM 704 N N . GLY A 1 89 ? 11.293 -4.500 -1.132 1.00 83.44 89 GLY A N 1
ATOM 705 C CA . GLY A 1 89 ? 12.327 -5.494 -1.441 1.00 83.44 89 GLY A CA 1
ATOM 706 C C . GLY A 1 89 ? 12.038 -6.328 -2.694 1.00 83.44 89 GLY A C 1
ATOM 707 O O . GLY A 1 89 ? 12.632 -7.385 -2.867 1.00 83.44 89 GLY A O 1
ATOM 708 N N . ILE A 1 90 ? 11.117 -5.882 -3.551 1.00 89.06 90 ILE A N 1
ATOM 709 C CA . ILE A 1 90 ? 10.731 -6.595 -4.765 1.00 89.06 90 ILE A CA 1
ATOM 710 C C . ILE A 1 90 ? 11.811 -6.392 -5.828 1.00 89.06 90 ILE A C 1
ATOM 712 O O . ILE A 1 90 ? 12.106 -5.262 -6.225 1.00 89.06 90 ILE A O 1
ATOM 716 N N . GLU A 1 91 ? 12.352 -7.497 -6.332 1.00 88.50 91 GLU A N 1
ATOM 717 C CA . GLU A 1 91 ? 13.247 -7.495 -7.485 1.00 88.50 91 GLU A CA 1
ATOM 718 C C . GLU A 1 91 ? 12.501 -7.049 -8.749 1.00 88.50 91 GLU A C 1
ATOM 720 O O . GLU A 1 91 ? 11.433 -7.578 -9.080 1.00 88.50 91 GLU A O 1
ATOM 725 N N . ILE A 1 92 ? 13.081 -6.098 -9.482 1.00 89.06 92 ILE A N 1
ATOM 726 C CA . ILE A 1 92 ? 12.526 -5.607 -10.743 1.00 89.06 92 ILE A CA 1
ATOM 727 C C . ILE A 1 92 ? 13.028 -6.448 -11.908 1.00 89.06 92 ILE A C 1
ATOM 729 O O . ILE A 1 92 ? 14.221 -6.703 -12.027 1.00 89.06 92 ILE A O 1
ATOM 733 N N . LEU A 1 93 ? 12.119 -6.787 -12.821 1.00 91.81 93 LEU A N 1
ATOM 734 C CA . LEU A 1 93 ? 12.457 -7.475 -14.061 1.00 91.81 93 LEU A CA 1
ATOM 735 C C . LEU A 1 93 ? 12.620 -6.486 -15.227 1.00 91.81 93 LEU A C 1
ATOM 737 O O . LEU A 1 93 ? 11.818 -5.551 -15.338 1.00 91.81 93 LEU A O 1
ATOM 741 N N . PRO A 1 94 ? 13.599 -6.704 -16.126 1.00 92.19 94 PRO A N 1
ATOM 742 C CA . PRO A 1 94 ? 13.729 -5.920 -17.349 1.00 92.19 94 PRO A CA 1
ATOM 743 C C . PRO A 1 94 ? 12.513 -6.137 -18.241 1.00 92.19 94 PRO A C 1
ATOM 745 O O . PRO A 1 94 ? 11.979 -7.244 -18.302 1.00 92.19 94 PRO A O 1
ATOM 748 N N . TRP A 1 95 ? 12.081 -5.097 -18.955 1.00 93.31 95 TRP A N 1
ATOM 749 C CA . TRP A 1 95 ? 10.908 -5.170 -19.831 1.00 93.31 95 TRP A CA 1
ATOM 750 C C . TRP A 1 95 ? 11.068 -6.207 -20.955 1.00 93.31 95 TRP A C 1
ATOM 752 O O . TRP A 1 95 ? 10.162 -6.998 -21.202 1.00 93.31 95 TRP A O 1
ATOM 762 N N . TYR A 1 96 ? 12.242 -6.279 -21.580 1.00 91.56 96 TYR A N 1
ATOM 763 C CA . TYR A 1 96 ? 12.576 -7.336 -22.537 1.00 91.56 96 TYR A CA 1
ATOM 764 C C . TYR A 1 96 ? 13.555 -8.323 -21.896 1.00 91.56 96 TYR A C 1
ATOM 766 O O . TYR A 1 96 ? 14.397 -7.930 -21.096 1.00 91.56 96 TYR A O 1
ATOM 774 N N . LEU A 1 97 ? 13.423 -9.614 -22.209 1.00 87.81 97 LEU A N 1
ATOM 775 C CA . LEU A 1 97 ? 14.251 -10.672 -21.609 1.00 87.81 97 LEU A CA 1
ATOM 776 C C . LEU A 1 97 ? 15.732 -10.577 -22.003 1.00 87.81 97 LEU A C 1
ATOM 778 O O . LEU A 1 97 ? 16.589 -11.020 -21.251 1.00 87.81 97 LEU A O 1
ATOM 782 N N . ASP A 1 98 ? 16.015 -10.016 -23.173 1.00 91.06 98 ASP A N 1
ATOM 783 C CA . ASP A 1 98 ? 17.336 -9.897 -23.792 1.00 91.06 98 ASP A CA 1
ATOM 784 C C . ASP A 1 98 ? 17.942 -8.489 -23.654 1.00 91.06 98 ASP A C 1
ATOM 786 O O . ASP A 1 98 ? 18.930 -8.165 -24.313 1.00 91.06 98 ASP A O 1
ATOM 790 N N . LYS A 1 99 ? 17.330 -7.624 -22.837 1.00 88.88 99 LYS A N 1
ATOM 791 C CA . LYS A 1 99 ? 17.708 -6.215 -22.690 1.00 88.88 99 LYS A CA 1
ATOM 792 C C . LYS A 1 99 ? 17.919 -5.842 -21.228 1.00 88.88 99 LYS A C 1
ATOM 794 O O . LYS A 1 99 ? 17.441 -6.517 -20.319 1.00 88.88 99 LYS A O 1
ATOM 799 N N . GLY A 1 100 ? 18.607 -4.723 -21.015 1.00 86.44 100 GLY A N 1
ATOM 800 C CA . GLY A 1 100 ? 18.809 -4.154 -19.688 1.00 86.44 100 GLY A CA 1
ATOM 801 C C . GLY A 1 100 ? 17.515 -3.640 -19.048 1.00 86.44 100 GLY A C 1
ATOM 802 O O . GLY A 1 100 ? 16.513 -3.366 -19.714 1.00 86.44 100 GLY A O 1
ATOM 803 N N . LEU A 1 101 ? 17.560 -3.450 -17.729 1.00 87.44 101 LEU A N 1
ATOM 804 C CA . LEU A 1 101 ? 16.433 -2.995 -16.905 1.00 87.44 101 LEU A CA 1
ATOM 805 C C . LEU A 1 101 ? 15.820 -1.659 -17.359 1.00 87.44 101 LEU A C 1
ATOM 807 O O . LEU A 1 101 ? 14.635 -1.402 -17.148 1.00 87.44 101 LEU A O 1
ATOM 811 N N . CYS A 1 102 ? 16.639 -0.810 -17.973 1.00 87.25 102 CYS A N 1
ATOM 812 C CA 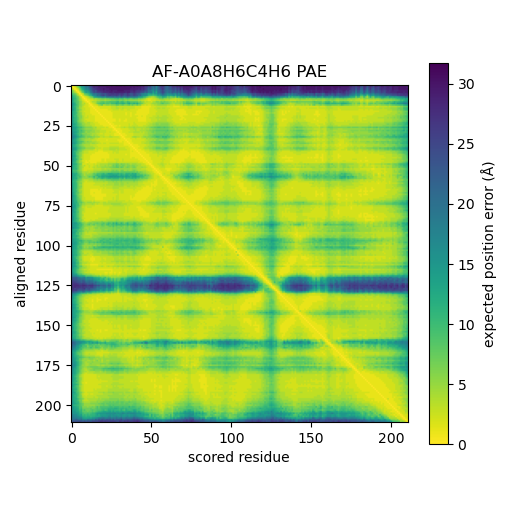. CYS A 1 102 ? 16.335 0.588 -18.265 1.00 87.25 102 CYS A CA 1
ATOM 813 C C . CYS A 1 102 ? 15.917 0.845 -19.715 1.00 87.25 102 CYS A C 1
ATOM 815 O O . CYS A 1 102 ? 15.642 1.977 -20.093 1.00 87.25 102 CYS A O 1
ATOM 817 N N . GLU A 1 103 ? 15.823 -0.204 -20.526 1.00 88.19 103 GLU A N 1
ATOM 818 C CA . GLU A 1 103 ? 15.540 -0.097 -21.962 1.00 88.19 103 GLU A CA 1
ATOM 819 C C . GLU A 1 103 ? 14.074 0.263 -22.256 1.00 88.19 103 GLU A C 1
ATOM 821 O O . GLU A 1 103 ? 13.741 0.722 -23.347 1.00 88.19 103 GLU A O 1
ATOM 826 N N . HIS A 1 104 ? 13.167 0.077 -21.287 1.00 91.62 104 HIS A N 1
ATOM 827 C CA . HIS A 1 104 ? 11.757 0.434 -21.450 1.00 91.62 104 HIS A CA 1
ATOM 828 C C . HIS A 1 104 ? 11.064 0.743 -20.109 1.00 91.62 104 HIS A C 1
ATOM 830 O O . HIS A 1 104 ? 11.446 1.684 -19.415 1.00 91.62 104 HIS A O 1
ATOM 836 N N . TYR A 1 105 ? 10.011 0.003 -19.747 1.00 92.38 105 TYR A N 1
ATOM 837 C CA . TYR A 1 105 ? 9.212 0.255 -18.551 1.00 92.38 105 TYR A CA 1
ATOM 838 C C . TYR A 1 105 ? 9.746 -0.506 -17.348 1.00 92.38 105 TYR A C 1
ATOM 840 O O . TYR A 1 105 ? 10.170 -1.653 -17.449 1.00 92.38 105 TYR A O 1
ATOM 848 N N . ASN A 1 106 ? 9.633 0.130 -16.188 1.00 90.81 106 ASN A N 1
ATOM 849 C CA . ASN A 1 106 ? 10.042 -0.426 -14.915 1.00 90.81 106 ASN A CA 1
ATOM 850 C C . ASN A 1 106 ? 8.815 -0.503 -13.991 1.00 90.81 106 ASN A C 1
ATOM 852 O O . ASN A 1 106 ? 8.462 0.461 -13.304 1.00 90.81 106 ASN A O 1
ATOM 856 N N . LEU A 1 107 ? 8.115 -1.639 -14.035 1.00 91.25 107 LEU A N 1
ATOM 857 C CA . LEU A 1 107 ? 6.770 -1.770 -13.472 1.00 91.25 107 LEU A CA 1
ATOM 858 C C . LEU A 1 107 ? 6.728 -2.717 -12.273 1.00 91.25 107 LEU A C 1
ATOM 860 O O . LEU A 1 107 ? 7.102 -3.881 -12.396 1.00 91.25 107 LEU A O 1
ATOM 864 N N . ILE A 1 108 ? 6.181 -2.224 -11.161 1.00 93.56 108 ILE A N 1
ATOM 865 C CA . ILE A 1 108 ? 5.539 -3.029 -10.119 1.00 93.56 108 ILE A CA 1
ATOM 866 C C . ILE A 1 108 ? 4.109 -2.521 -9.983 1.00 93.56 108 ILE A C 1
ATOM 868 O O . ILE A 1 108 ? 3.880 -1.354 -9.651 1.00 93.56 108 ILE A O 1
ATOM 872 N N . ILE A 1 109 ? 3.149 -3.405 -10.217 1.00 93.75 109 ILE A N 1
ATOM 873 C CA . ILE A 1 109 ? 1.724 -3.093 -10.185 1.00 93.75 109 ILE A CA 1
ATOM 874 C C . ILE A 1 109 ? 1.089 -3.888 -9.048 1.00 93.75 109 ILE A C 1
ATOM 876 O O . ILE A 1 109 ? 1.158 -5.111 -9.096 1.00 93.75 109 ILE A O 1
ATOM 880 N N . PRO A 1 110 ? 0.489 -3.241 -8.036 1.00 95.25 110 PRO A N 1
ATOM 881 C CA . PRO A 1 110 ? -0.307 -3.949 -7.044 1.00 95.25 110 PRO A CA 1
ATOM 882 C C . PRO A 1 110 ? -1.660 -4.345 -7.654 1.00 95.25 110 PRO A C 1
ATOM 884 O O . PRO A 1 110 ? -2.359 -3.491 -8.198 1.00 95.25 110 PRO A O 1
ATOM 887 N N . ASN A 1 111 ? -2.014 -5.628 -7.568 1.00 94.56 111 ASN A N 1
ATOM 888 C CA . ASN A 1 111 ? -3.203 -6.187 -8.218 1.00 94.56 111 ASN A CA 1
ATOM 889 C C . ASN A 1 111 ? -4.372 -6.379 -7.245 1.00 94.56 111 ASN A C 1
ATOM 891 O O . ASN A 1 111 ? -5.483 -5.952 -7.538 1.00 94.56 111 ASN A O 1
AT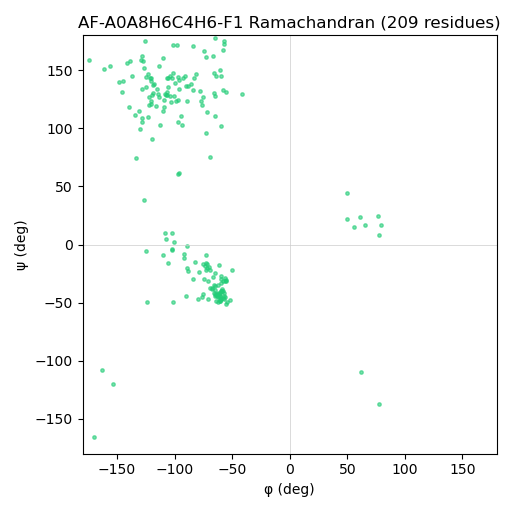OM 895 N N . GLY A 1 112 ? -4.135 -7.016 -6.095 1.00 96.00 112 GLY A N 1
ATOM 896 C CA . GLY A 1 112 ? -5.189 -7.254 -5.104 1.00 96.00 112 GLY A CA 1
ATOM 897 C C . GLY A 1 112 ? -4.689 -7.881 -3.807 1.00 96.00 112 GLY A C 1
ATOM 898 O O . GLY A 1 112 ? -3.617 -8.491 -3.792 1.00 96.00 112 GLY A O 1
ATOM 899 N N . ILE A 1 113 ? -5.454 -7.728 -2.728 1.00 97.62 113 ILE A N 1
ATOM 900 C CA . ILE A 1 113 ? -5.160 -8.251 -1.388 1.00 97.62 113 ILE A CA 1
ATOM 901 C C . ILE A 1 113 ? -5.846 -9.612 -1.228 1.00 97.62 113 ILE A C 1
ATOM 903 O O . ILE A 1 113 ? -7.040 -9.721 -0.982 1.00 97.62 113 ILE A O 1
ATOM 907 N N . SER A 1 114 ? -5.080 -10.695 -1.333 1.00 94.25 114 SER A N 1
ATOM 908 C CA . SER A 1 114 ? -5.641 -12.046 -1.239 1.00 94.25 114 SER A CA 1
ATOM 909 C C . SER A 1 114 ? -6.083 -12.413 0.178 1.00 94.25 114 SER A C 1
ATOM 911 O O . SER A 1 114 ? -7.033 -13.179 0.343 1.00 94.25 114 SER A O 1
ATOM 913 N N . SER A 1 115 ? -5.408 -11.892 1.206 1.00 96.00 115 SER A N 1
ATOM 914 C CA . SER A 1 115 ? -5.785 -12.109 2.605 1.00 96.00 115 SER A CA 1
ATOM 915 C C . SER A 1 115 ? -5.162 -11.075 3.535 1.00 96.00 115 SER A C 1
ATOM 917 O O . SER A 1 115 ? -4.036 -10.636 3.311 1.00 96.00 115 SER A O 1
ATOM 919 N N . TRP A 1 116 ? -5.836 -10.773 4.642 1.00 97.56 116 TRP A N 1
ATOM 920 C CA . TRP A 1 116 ? -5.230 -10.096 5.786 1.00 97.56 116 TRP A CA 1
ATOM 921 C C . TRP A 1 116 ? -5.652 -10.820 7.056 1.00 97.56 116 TRP A C 1
ATOM 923 O O . TRP A 1 116 ? -6.831 -10.825 7.400 1.00 97.56 116 TRP A O 1
ATOM 933 N N . THR A 1 117 ? -4.702 -11.479 7.713 1.00 96.00 117 THR A N 1
ATOM 934 C CA . THR A 1 117 ? -4.952 -12.280 8.910 1.00 96.00 117 THR A CA 1
ATOM 935 C C . THR A 1 117 ? -4.284 -11.674 10.131 1.00 96.00 117 THR A C 1
ATOM 937 O O . THR A 1 117 ? -3.282 -10.966 10.025 1.00 96.00 117 THR A O 1
ATOM 940 N N . ILE A 1 118 ? -4.851 -11.947 11.305 1.00 94.75 118 ILE A N 1
ATOM 941 C CA . ILE A 1 118 ? -4.256 -11.611 12.596 1.00 94.75 118 ILE A CA 1
ATOM 942 C C . ILE A 1 118 ? -4.040 -12.908 13.369 1.00 94.75 118 ILE A C 1
ATOM 944 O O . ILE A 1 118 ? -4.957 -13.715 13.538 1.00 94.75 118 ILE A O 1
ATOM 948 N N . GLU A 1 119 ? -2.824 -13.093 13.861 1.00 91.31 119 GLU A N 1
ATOM 949 C CA . GLU A 1 119 ? -2.392 -14.292 14.571 1.00 91.31 119 GLU A CA 1
ATOM 950 C C . GLU A 1 119 ? -1.785 -13.919 15.926 1.00 91.31 119 GLU A C 1
ATOM 952 O O . GLU A 1 119 ? -1.245 -12.825 16.108 1.00 91.31 119 GLU A O 1
ATOM 957 N N . LYS A 1 120 ? -1.868 -14.832 16.898 1.00 84.69 120 LYS A N 1
ATOM 958 C CA . LYS A 1 120 ? -1.140 -14.689 18.164 1.00 84.69 120 LYS A CA 1
ATOM 959 C C . LYS A 1 120 ? 0.315 -15.076 17.938 1.00 84.69 120 LYS A C 1
ATOM 961 O O . LYS A 1 120 ? 0.577 -16.143 17.389 1.00 84.69 120 LYS A O 1
ATOM 966 N N . ASP A 1 121 ? 1.255 -14.257 18.398 1.00 72.12 121 ASP A N 1
ATOM 967 C CA . ASP A 1 121 ? 2.664 -14.641 18.391 1.00 72.12 121 ASP A CA 1
ATOM 968 C C . ASP A 1 121 ? 2.915 -15.701 19.474 1.00 72.12 121 ASP A C 1
ATOM 970 O O . ASP A 1 121 ? 3.080 -15.401 20.658 1.00 72.12 121 ASP A O 1
ATOM 974 N N . LEU A 1 122 ? 2.897 -16.971 19.060 1.00 66.44 122 LEU A N 1
ATOM 975 C CA . LEU A 1 122 ? 3.092 -18.125 19.940 1.00 66.44 122 LEU A CA 1
ATOM 976 C C . LEU A 1 122 ? 4.548 -18.282 20.410 1.00 66.44 122 LEU A C 1
ATOM 978 O O . LEU A 1 122 ? 4.816 -19.109 21.281 1.00 66.44 122 LEU A O 1
ATOM 982 N N . HIS A 1 123 ? 5.489 -17.514 19.850 1.00 64.50 123 HIS A N 1
ATOM 983 C CA . HIS A 1 123 ? 6.911 -17.606 20.181 1.00 64.50 123 HIS A CA 1
ATOM 984 C C . HIS A 1 123 ? 7.339 -16.652 21.305 1.00 64.50 123 HIS A C 1
ATOM 986 O O . HIS A 1 123 ? 8.463 -16.765 21.801 1.00 64.50 123 HIS A O 1
ATOM 992 N N . GLN A 1 124 ? 6.465 -15.743 21.751 1.00 59.62 124 GLN A N 1
ATOM 993 C CA . GLN A 1 124 ? 6.754 -14.826 22.856 1.00 59.62 124 GLN A CA 1
ATOM 994 C C . GLN A 1 124 ? 6.286 -15.384 24.210 1.00 59.62 124 GLN A C 1
ATOM 996 O O . GLN A 1 124 ? 5.260 -16.055 24.326 1.00 59.62 124 GLN A O 1
ATOM 1001 N N . LYS A 1 125 ? 7.073 -15.121 25.265 1.00 56.91 125 LYS A N 1
ATOM 1002 C CA . LYS A 1 125 ? 6.755 -15.530 26.644 1.00 56.91 125 LYS A CA 1
ATOM 1003 C C . LYS A 1 125 ? 5.439 -14.887 27.097 1.00 56.91 125 LYS A C 1
ATOM 1005 O O . LYS A 1 125 ? 5.131 -13.766 26.715 1.00 56.91 125 LYS A O 1
ATOM 1010 N N . GLU A 1 126 ? 4.707 -15.568 27.982 1.00 54.69 126 GLU A N 1
ATOM 1011 C CA . GLU A 1 126 ? 3.318 -15.243 28.358 1.00 54.69 126 GLU A CA 1
ATOM 1012 C C . GLU A 1 126 ? 3.005 -13.791 28.766 1.00 54.69 126 GLU A C 1
ATOM 1014 O O . GLU A 1 126 ? 1.842 -13.402 28.695 1.00 54.69 126 GLU A O 1
ATOM 1019 N N . LYS A 1 127 ? 3.995 -12.996 29.189 1.00 53.56 127 LYS A N 1
ATOM 1020 C CA . LYS A 1 127 ? 3.799 -11.592 29.585 1.00 53.56 127 LYS A CA 1
ATOM 1021 C C . LYS A 1 127 ? 3.774 -10.598 28.418 1.00 53.56 127 LYS A C 1
ATOM 1023 O O . LYS A 1 127 ? 3.284 -9.495 28.618 1.00 53.56 127 LYS A O 1
ATOM 1028 N N . ASP A 1 128 ? 4.218 -11.008 27.229 1.00 57.19 128 ASP A N 1
ATOM 1029 C CA . ASP A 1 128 ? 4.319 -10.171 26.027 1.00 57.19 128 ASP A CA 1
ATOM 1030 C C . ASP A 1 128 ? 3.591 -10.821 24.839 1.00 57.19 128 ASP A C 1
ATOM 1032 O O . ASP A 1 128 ? 4.077 -10.791 23.711 1.00 57.19 128 ASP A O 1
ATOM 1036 N N . LYS A 1 129 ? 2.433 -11.463 25.068 1.00 61.41 129 LYS A N 1
ATOM 1037 C CA . LYS A 1 129 ? 1.605 -11.978 23.963 1.00 61.41 129 LYS A CA 1
ATOM 1038 C C . LYS A 1 129 ? 1.223 -10.790 23.075 1.00 61.41 129 LYS A C 1
ATOM 1040 O O . LYS A 1 129 ? 0.371 -9.989 23.438 1.00 61.41 129 LYS A O 1
ATOM 1045 N N . GLN A 1 130 ? 1.905 -10.641 21.944 1.00 75.19 130 GLN A N 1
ATOM 1046 C CA . GLN A 1 130 ? 1.573 -9.665 20.915 1.00 75.19 130 GLN A CA 1
ATOM 1047 C C . GLN A 1 130 ? 0.799 -10.379 19.813 1.00 75.19 130 GLN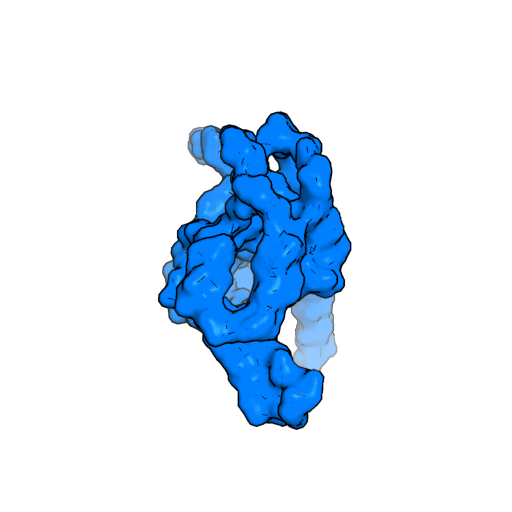 A C 1
ATOM 1049 O O . GLN A 1 130 ? 1.106 -11.508 19.428 1.00 75.19 130 GLN A O 1
ATOM 1054 N N . VAL A 1 131 ? -0.228 -9.712 19.311 1.00 86.69 131 VAL A N 1
ATOM 1055 C CA . VAL A 1 131 ? -0.873 -10.094 18.059 1.00 86.69 131 VAL A CA 1
ATOM 1056 C C . VAL A 1 131 ? -0.081 -9.506 16.903 1.00 86.69 131 VAL A C 1
ATOM 1058 O O . VAL A 1 131 ? 0.459 -8.403 17.000 1.00 86.69 131 VAL A O 1
ATOM 1061 N N . MET A 1 132 ? -0.001 -10.258 15.817 1.00 90.50 132 MET A N 1
ATOM 1062 C CA . MET A 1 132 ? 0.716 -9.870 14.618 1.00 90.50 132 MET A CA 1
ATOM 1063 C C . MET A 1 132 ? -0.199 -10.016 13.417 1.00 90.50 132 MET A C 1
ATOM 1065 O O . MET A 1 132 ? -0.873 -11.035 13.270 1.00 90.50 132 MET A O 1
ATOM 1069 N N . ASP A 1 133 ? -0.217 -8.999 12.565 1.00 93.88 133 ASP A N 1
ATOM 1070 C CA . ASP A 1 133 ? -0.967 -9.040 11.323 1.00 93.88 133 ASP A CA 1
ATOM 1071 C C . ASP A 1 133 ? -0.081 -9.436 10.140 1.00 93.88 133 ASP A C 1
ATOM 1073 O O . ASP A 1 133 ? 1.096 -9.069 10.069 1.00 93.88 133 ASP A O 1
ATOM 1077 N N . TYR A 1 134 ? -0.671 -10.184 9.213 1.00 96.25 134 TYR A N 1
ATOM 1078 C CA . TYR A 1 134 ? -0.056 -10.634 7.975 1.00 96.25 134 TYR A CA 1
ATOM 1079 C C . TYR A 1 134 ? -1.000 -10.327 6.817 1.00 96.25 134 TYR A C 1
ATOM 1081 O O . TYR A 1 134 ? -2.094 -10.880 6.721 1.00 96.25 134 TYR A O 1
ATOM 1089 N N . MET A 1 135 ? -0.577 -9.441 5.925 1.00 97.06 135 MET A N 1
ATOM 1090 C CA . MET A 1 135 ? -1.264 -9.170 4.671 1.00 97.06 135 MET A CA 1
ATOM 1091 C C . MET A 1 135 ? -0.542 -9.900 3.543 1.00 97.06 135 MET A C 1
ATOM 1093 O O . MET A 1 135 ? 0.659 -9.719 3.363 1.00 97.06 135 MET A O 1
ATOM 1097 N N . ALA A 1 136 ? -1.279 -10.673 2.756 1.00 97.06 136 ALA A N 1
ATOM 1098 C CA . ALA A 1 136 ? -0.826 -11.175 1.470 1.00 97.06 136 ALA A CA 1
ATOM 1099 C C . ALA A 1 136 ? -1.509 -10.366 0.369 1.00 97.06 136 ALA A C 1
ATOM 1101 O O . ALA A 1 136 ? -2.732 -10.214 0.355 1.00 97.06 136 ALA A O 1
ATOM 1102 N N . PHE A 1 137 ? -0.719 -9.837 -0.555 1.00 96.00 137 PHE A N 1
ATOM 1103 C CA . PHE A 1 137 ? -1.236 -9.166 -1.738 1.00 96.00 137 PHE A CA 1
ATOM 1104 C C . PHE A 1 137 ? -0.408 -9.551 -2.958 1.00 96.00 137 PHE A C 1
ATOM 1106 O O . PHE A 1 137 ? 0.724 -10.019 -2.847 1.00 96.00 137 PHE A O 1
ATOM 1113 N N . THR A 1 138 ? -0.999 -9.399 -4.132 1.00 96.25 138 THR A N 1
ATOM 1114 C CA . THR A 1 138 ? -0.396 -9.813 -5.395 1.00 96.25 138 THR A CA 1
ATOM 1115 C C . THR A 1 138 ? 0.134 -8.620 -6.166 1.00 96.25 138 THR A C 1
ATOM 1117 O O . THR A 1 138 ? -0.459 -7.536 -6.150 1.00 96.25 138 THR A O 1
ATOM 1120 N N . ILE A 1 139 ? 1.243 -8.832 -6.865 1.00 95.69 139 ILE A N 1
ATOM 1121 C CA . ILE A 1 139 ? 1.837 -7.857 -7.773 1.00 95.69 139 ILE A CA 1
ATOM 1122 C C . ILE A 1 139 ? 2.083 -8.461 -9.151 1.00 95.69 139 ILE A C 1
ATOM 1124 O O . ILE A 1 139 ? 2.260 -9.672 -9.284 1.00 95.69 139 ILE A O 1
ATOM 1128 N N . SER A 1 140 ? 2.172 -7.590 -10.151 1.00 94.56 140 SER A N 1
ATOM 1129 C CA . SER A 1 140 ? 2.751 -7.907 -11.452 1.00 94.56 140 SER A CA 1
ATOM 1130 C C . SER A 1 140 ? 4.013 -7.091 -11.683 1.00 94.56 140 SER A C 1
ATOM 1132 O O . SER A 1 140 ? 4.028 -5.870 -11.498 1.00 94.56 140 SER A O 1
ATOM 1134 N N . ARG A 1 141 ? 5.063 -7.762 -12.153 1.00 93.88 141 ARG A N 1
ATOM 1135 C CA . ARG A 1 141 ? 6.283 -7.154 -12.695 1.00 93.88 141 ARG A CA 1
ATOM 1136 C C . ARG A 1 141 ? 6.298 -7.305 -14.208 1.00 93.88 141 ARG A C 1
ATOM 1138 O O . ARG A 1 141 ? 6.072 -8.411 -14.711 1.00 93.88 141 ARG A O 1
ATOM 1145 N N . ARG A 1 142 ? 6.570 -6.206 -14.923 1.00 91.44 142 ARG A N 1
ATOM 1146 C CA . ARG A 1 142 ? 6.578 -6.155 -16.404 1.00 91.44 142 ARG A CA 1
ATOM 1147 C C . ARG A 1 142 ? 5.247 -6.613 -17.062 1.00 91.44 142 ARG A C 1
ATOM 1149 O O . ARG A 1 142 ? 5.189 -6.884 -18.248 1.00 91.44 142 ARG A O 1
ATOM 1156 N N . ASP A 1 143 ? 4.150 -6.705 -16.318 1.00 87.88 143 ASP A N 1
ATOM 1157 C CA . ASP A 1 143 ? 2.894 -7.306 -16.811 1.00 87.88 143 ASP A CA 1
ATOM 1158 C C . ASP A 1 143 ? 3.027 -8.792 -17.211 1.00 87.88 143 ASP A C 1
ATOM 1160 O O . ASP A 1 143 ? 2.239 -9.303 -18.000 1.00 87.88 143 ASP A O 1
ATOM 1164 N N . ALA A 1 144 ? 4.017 -9.505 -16.660 1.00 91.38 144 ALA A N 1
ATOM 1165 C CA . ALA A 1 144 ? 4.323 -10.890 -17.041 1.00 91.38 144 ALA A CA 1
ATOM 1166 C C . ALA A 1 144 ? 4.329 -11.887 -15.872 1.00 91.38 144 ALA A C 1
ATOM 1168 O O . ALA A 1 144 ? 4.513 -13.083 -16.081 1.00 91.38 144 ALA A O 1
ATOM 1169 N N . THR A 1 145 ? 4.175 -11.411 -14.639 1.00 94.62 145 THR A N 1
ATOM 1170 C CA . THR A 1 145 ? 4.280 -12.226 -13.420 1.00 94.62 145 THR A CA 1
ATOM 1171 C C . THR A 1 145 ? 3.068 -12.019 -12.528 1.00 94.62 145 THR A C 1
ATOM 1173 O O . THR A 1 145 ? 2.375 -11.009 -12.640 1.00 94.62 145 THR A O 1
ATOM 1176 N N . VAL A 1 146 ? 2.828 -12.987 -11.646 1.00 94.44 146 VAL A N 1
ATOM 1177 C CA . VAL A 1 146 ? 1.905 -12.864 -10.519 1.00 94.44 146 VAL A CA 1
ATOM 1178 C C . VAL A 1 146 ? 2.666 -13.336 -9.292 1.00 94.44 146 VAL A C 1
ATOM 1180 O O . VAL A 1 146 ? 2.810 -14.537 -9.071 1.00 94.44 146 VAL A O 1
ATOM 1183 N N . ASP A 1 147 ? 3.182 -12.389 -8.519 1.00 94.44 147 ASP A N 1
ATOM 1184 C CA . ASP A 1 147 ? 3.937 -12.688 -7.305 1.00 94.44 147 ASP A CA 1
ATOM 1185 C C . ASP A 1 147 ? 3.107 -12.350 -6.074 1.00 94.44 147 ASP A C 1
ATOM 1187 O O . ASP A 1 147 ? 2.379 -11.356 -6.061 1.00 94.44 147 ASP A O 1
ATOM 1191 N N . VAL A 1 148 ? 3.232 -13.164 -5.026 1.00 95.31 148 VAL A N 1
ATOM 1192 C CA . VAL A 1 148 ? 2.603 -12.904 -3.729 1.00 95.31 148 VAL A CA 1
ATOM 1193 C C . VAL A 1 148 ? 3.623 -12.244 -2.813 1.00 95.31 148 VAL A C 1
ATOM 1195 O O . VAL A 1 148 ? 4.693 -12.794 -2.559 1.00 95.31 148 VAL A O 1
ATOM 1198 N N . VAL A 1 149 ? 3.272 -11.074 -2.293 1.00 94.94 149 VAL A N 1
ATOM 1199 C CA . VAL A 1 149 ? 4.057 -10.324 -1.316 1.00 94.94 149 VAL A CA 1
ATOM 1200 C C . VAL A 1 149 ? 3.365 -10.420 0.038 1.00 94.94 149 VAL A C 1
ATOM 1202 O O . VAL A 1 149 ? 2.173 -10.131 0.158 1.00 94.94 149 VAL A O 1
ATOM 1205 N N . TYR A 1 150 ? 4.129 -10.802 1.060 1.00 95.00 150 TYR A N 1
ATOM 1206 C CA . TYR A 1 150 ? 3.664 -10.866 2.443 1.00 95.00 150 TYR A CA 1
ATOM 1207 C C . TYR A 1 150 ? 4.189 -9.662 3.227 1.00 95.00 150 TYR A C 1
ATOM 1209 O O . TYR A 1 150 ? 5.397 -9.450 3.323 1.00 95.00 150 TYR A O 1
ATOM 1217 N N . VAL A 1 151 ? 3.282 -8.885 3.810 1.00 94.44 151 VAL A N 1
ATOM 1218 C CA . VAL A 1 151 ? 3.588 -7.756 4.692 1.00 94.44 151 VAL A CA 1
ATOM 1219 C C . VAL A 1 151 ? 3.206 -8.143 6.110 1.00 94.44 151 VAL A C 1
ATOM 1221 O O . VAL A 1 151 ? 2.064 -8.507 6.375 1.00 94.44 151 VAL A O 1
ATOM 1224 N N . LYS A 1 152 ? 4.168 -8.052 7.025 1.00 93.25 152 LYS A N 1
ATOM 1225 C CA . LYS A 1 152 ? 3.990 -8.362 8.444 1.00 93.25 152 LYS A CA 1
ATOM 1226 C C . LYS A 1 152 ? 3.949 -7.072 9.264 1.00 93.25 152 LYS A C 1
ATOM 1228 O O . LYS A 1 152 ? 4.808 -6.212 9.076 1.00 93.25 152 LYS A O 1
ATOM 1233 N N . GLY A 1 153 ? 3.013 -6.968 10.204 1.00 92.31 153 GLY A N 1
ATOM 1234 C CA . GLY A 1 153 ? 2.981 -5.897 11.206 1.00 92.31 153 GLY A CA 1
ATOM 1235 C C . GLY A 1 153 ? 2.483 -4.542 10.695 1.00 92.31 153 GLY A C 1
ATOM 1236 O O . GLY A 1 153 ? 2.850 -3.505 11.257 1.00 92.31 153 GLY A O 1
ATOM 1237 N N . LEU A 1 154 ? 1.687 -4.516 9.621 1.00 93.38 154 LEU A N 1
ATOM 1238 C CA . LEU A 1 154 ? 1.232 -3.273 9.002 1.00 93.38 154 LEU A CA 1
ATOM 1239 C C . LEU A 1 154 ? 0.265 -2.499 9.909 1.00 93.38 154 LEU A C 1
ATOM 1241 O O . LEU A 1 154 ? 0.354 -1.272 9.985 1.00 93.38 154 LEU A O 1
ATOM 1245 N N . LEU A 1 155 ? -0.623 -3.189 10.633 1.00 92.19 155 LEU A N 1
ATOM 1246 C CA . LEU A 1 155 ? -1.555 -2.539 11.563 1.00 92.19 155 LEU A CA 1
ATOM 1247 C C . LEU A 1 155 ? -0.805 -1.781 12.659 1.00 92.19 155 LEU A C 1
ATOM 1249 O O . LEU A 1 155 ? -1.081 -0.605 12.904 1.00 92.19 155 LEU A O 1
ATOM 1253 N N . LYS A 1 156 ? 0.185 -2.428 13.279 1.00 88.62 156 LYS A N 1
ATOM 1254 C CA . LYS A 1 156 ? 1.004 -1.807 14.326 1.00 88.62 156 LYS A CA 1
ATOM 1255 C C . LYS A 1 156 ? 1.795 -0.613 13.784 1.00 88.62 156 LYS A C 1
ATOM 1257 O O . LYS A 1 156 ? 1.819 0.450 14.409 1.00 88.62 156 LYS A O 1
ATOM 1262 N N . ALA A 1 157 ? 2.376 -0.750 12.591 1.00 90.12 157 ALA A N 1
ATOM 1263 C CA . ALA A 1 157 ? 3.097 0.337 11.934 1.00 90.12 157 ALA A CA 1
ATOM 1264 C C . ALA A 1 157 ? 2.196 1.559 11.677 1.00 90.12 157 ALA A C 1
ATOM 1266 O O . ALA A 1 157 ? 2.618 2.696 11.888 1.00 90.12 157 ALA A O 1
ATOM 1267 N N . LEU A 1 158 ? 0.943 1.351 11.267 1.00 91.62 158 LEU A N 1
ATOM 1268 C CA . LEU A 1 158 ? 0.009 2.443 10.987 1.00 91.62 158 LEU A CA 1
ATOM 1269 C C . LEU A 1 158 ? -0.549 3.101 12.254 1.00 91.62 158 LEU A C 1
ATOM 1271 O O . LEU A 1 158 ? -0.635 4.327 12.305 1.00 91.62 158 LEU A O 1
ATOM 1275 N N . PHE A 1 159 ? -0.917 2.319 13.270 1.00 89.44 159 PHE A N 1
ATOM 1276 C CA . PHE A 1 159 ? -1.728 2.809 14.391 1.00 89.44 159 PHE A CA 1
ATOM 1277 C C . PHE A 1 159 ? -0.994 2.909 15.730 1.00 89.44 159 PHE A C 1
ATOM 1279 O O . PHE A 1 159 ? -1.523 3.519 16.653 1.00 89.44 159 PHE A O 1
ATOM 1286 N N . THR A 1 160 ? 0.228 2.392 15.853 1.00 82.69 160 THR A N 1
ATOM 1287 C CA . THR A 1 160 ? 0.961 2.408 17.130 1.00 82.69 160 THR A CA 1
ATOM 1288 C C . THR A 1 160 ? 2.326 3.077 16.998 1.00 82.69 160 THR A C 1
ATOM 1290 O O . THR A 1 160 ? 2.620 4.008 17.745 1.00 82.69 160 THR A O 1
ATOM 1293 N N . ASP A 1 161 ? 3.124 2.693 16.000 1.00 77.19 161 ASP A N 1
ATOM 1294 C CA . ASP A 1 161 ? 4.572 2.960 16.023 1.00 77.19 161 ASP A CA 1
ATOM 1295 C C . ASP A 1 161 ? 5.033 4.145 15.147 1.00 77.19 161 ASP A C 1
ATOM 1297 O O . ASP A 1 161 ? 6.213 4.496 15.147 1.00 77.19 161 ASP A O 1
ATOM 1301 N N . SER A 1 162 ? 4.139 4.786 14.385 1.00 72.88 162 SER A N 1
ATOM 1302 C CA . SER A 1 162 ? 4.518 5.810 13.395 1.00 72.88 162 SER A CA 1
ATOM 1303 C C . SER A 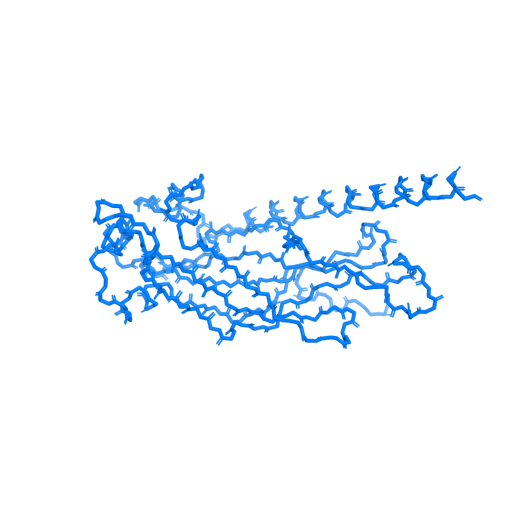1 162 ? 4.114 7.237 13.766 1.00 72.88 162 SER A C 1
ATOM 1305 O O . SER A 1 162 ? 3.187 7.488 14.527 1.00 72.88 162 SER A O 1
ATOM 1307 N N . SER A 1 163 ? 4.760 8.228 13.147 1.00 76.12 163 SER A N 1
ATOM 1308 C CA . SER A 1 163 ? 4.246 9.607 13.146 1.00 76.12 163 SER A CA 1
ATOM 1309 C C . SER A 1 163 ? 2.855 9.701 12.506 1.00 76.12 163 SER A C 1
ATOM 1311 O O . SER A 1 163 ? 2.069 10.580 12.860 1.00 76.12 163 SER A O 1
ATOM 1313 N N . SER A 1 164 ? 2.538 8.775 11.597 1.00 76.81 164 SER A N 1
ATOM 1314 C CA . SER A 1 164 ? 1.232 8.649 10.959 1.00 76.81 164 SER A CA 1
ATOM 1315 C C . SER A 1 164 ? 0.143 8.272 11.962 1.00 76.81 164 SER A C 1
ATOM 1317 O O . SER A 1 164 ? -0.946 8.833 11.862 1.00 76.81 164 SER A O 1
ATOM 1319 N N . SER A 1 165 ? 0.434 7.442 12.973 1.00 83.81 165 SER A N 1
ATOM 1320 C CA . SER A 1 165 ? -0.547 7.059 14.001 1.00 83.81 165 SER A CA 1
ATOM 1321 C C . SER A 1 165 ? -1.119 8.276 14.726 1.00 83.81 165 SER A C 1
ATOM 1323 O O . SER A 1 165 ? -2.333 8.391 14.875 1.00 83.81 165 SER A O 1
ATOM 1325 N N . LYS A 1 166 ? -0.270 9.258 15.061 1.00 87.31 166 LYS A N 1
ATOM 1326 C CA . LYS A 1 166 ? -0.696 10.520 15.685 1.00 87.31 166 LYS A CA 1
ATOM 1327 C C . LYS A 1 166 ? -1.696 11.285 14.821 1.00 87.31 166 LYS A C 1
ATOM 1329 O O . LYS A 1 166 ? -2.631 11.863 15.359 1.00 87.31 166 LYS A O 1
ATOM 1334 N N . HIS A 1 167 ? -1.505 11.307 13.500 1.00 89.56 167 HIS A N 1
ATOM 1335 C CA . HIS A 1 167 ? -2.429 11.988 12.591 1.00 89.56 167 HIS A CA 1
ATOM 1336 C C . HIS A 1 167 ? -3.717 11.190 12.378 1.00 89.56 167 HIS A C 1
ATOM 1338 O O . HIS A 1 167 ? -4.804 11.761 12.443 1.00 89.56 167 HIS A O 1
ATOM 1344 N N . LEU A 1 168 ? -3.603 9.879 12.150 1.00 92.88 168 LEU A N 1
ATOM 1345 C CA . LEU A 1 168 ? -4.749 8.998 11.932 1.00 92.88 168 LEU A CA 1
ATOM 1346 C C . LEU A 1 168 ? -5.682 9.020 13.151 1.00 92.88 168 LEU A C 1
ATOM 1348 O O . LEU A 1 168 ? -6.884 9.234 13.012 1.00 92.88 168 LEU A O 1
ATOM 1352 N N . LEU A 1 169 ? -5.116 8.903 14.350 1.00 93.00 169 LEU A N 1
ATOM 1353 C CA . LEU A 1 169 ? -5.854 8.786 15.607 1.00 93.00 169 LEU A CA 1
ATOM 1354 C C . LEU A 1 169 ? -6.181 10.133 16.271 1.00 93.00 169 LEU A C 1
ATOM 1356 O O . LEU A 1 169 ? -6.833 10.149 17.311 1.00 93.00 169 LEU A O 1
ATOM 1360 N N . ALA A 1 170 ? -5.768 11.270 15.695 1.00 92.38 170 ALA A N 1
ATOM 1361 C CA . ALA A 1 170 ? -6.080 12.580 16.265 1.00 92.38 170 ALA A CA 1
ATOM 1362 C C . ALA A 1 170 ? -7.598 12.771 16.398 1.00 92.38 170 ALA A C 1
ATOM 1364 O O . ALA A 1 170 ? -8.345 12.502 15.453 1.00 92.38 170 ALA A O 1
ATOM 1365 N N . VAL A 1 171 ? -8.049 13.245 17.563 1.00 89.62 171 VAL A N 1
ATOM 1366 C CA . VAL A 1 171 ? -9.478 13.451 17.854 1.00 89.62 171 VAL A CA 1
ATOM 1367 C C . VAL A 1 171 ? -10.104 14.359 16.799 1.00 89.62 171 VAL A C 1
ATOM 1369 O O . VAL A 1 171 ? -11.078 13.978 16.155 1.00 89.62 171 VAL A O 1
ATOM 1372 N N . GLU A 1 172 ? -9.482 15.509 16.551 1.00 91.44 172 GLU A N 1
ATOM 1373 C CA . GLU A 1 172 ? -9.901 16.434 15.505 1.00 91.44 172 GLU A CA 1
ATOM 1374 C C . GLU A 1 172 ? -9.199 16.134 14.182 1.00 91.44 172 GLU A C 1
ATOM 1376 O O . GLU A 1 172 ? -7.986 15.918 14.124 1.00 91.44 172 GLU A O 1
ATOM 1381 N N . GLN A 1 173 ? -9.971 16.164 13.098 1.00 93.50 173 GLN A N 1
ATOM 1382 C CA . GLN A 1 173 ? -9.473 15.959 11.747 1.00 93.50 173 GLN A CA 1
ATOM 1383 C C . GLN A 1 173 ? -9.710 17.202 10.898 1.00 93.50 173 GLN A C 1
ATOM 1385 O O . GLN A 1 173 ? -10.773 17.820 10.917 1.00 93.50 173 GLN A O 1
ATOM 1390 N N . THR A 1 174 ? -8.709 17.542 10.096 1.00 91.19 174 THR A N 1
ATOM 1391 C CA . THR A 1 174 ? -8.763 18.638 9.125 1.00 91.19 174 THR A CA 1
ATOM 1392 C C . THR A 1 174 ? -8.402 18.123 7.729 1.00 91.19 174 THR A C 1
ATOM 1394 O O . THR A 1 174 ? -8.064 16.948 7.548 1.00 91.19 174 THR A O 1
ATOM 1397 N N . GLY A 1 175 ? -8.508 18.986 6.715 1.00 89.56 175 GLY A N 1
ATOM 1398 C CA . GLY A 1 175 ? -8.024 18.676 5.366 1.00 89.56 175 GLY A CA 1
ATOM 1399 C C . GLY A 1 175 ? -8.935 17.785 4.514 1.00 89.56 175 GLY A C 1
ATOM 1400 O O . GLY A 1 175 ? -8.484 17.289 3.494 1.00 89.56 175 GLY A O 1
ATOM 1401 N N . PHE A 1 176 ? -10.218 17.615 4.858 1.00 91.06 176 PHE A N 1
ATOM 1402 C CA . PHE A 1 176 ? -11.163 16.792 4.074 1.00 91.06 176 PHE A CA 1
ATOM 1403 C C . PHE A 1 176 ? -11.402 17.265 2.631 1.00 91.06 176 PHE A C 1
ATOM 1405 O O . PHE A 1 176 ? -11.914 16.514 1.811 1.00 91.06 176 PHE A O 1
ATOM 1412 N N . LYS A 1 177 ? -11.048 18.515 2.323 1.00 88.94 177 LYS A N 1
ATOM 1413 C CA . LYS A 1 177 ? -11.137 19.099 0.976 1.00 88.94 177 LYS A CA 1
ATOM 1414 C C . LYS A 1 177 ? -9.768 19.277 0.311 1.00 88.94 177 LYS A C 1
ATOM 1416 O O . LYS A 1 177 ? -9.685 19.903 -0.737 1.00 88.94 177 LYS A O 1
ATOM 1421 N N . SER A 1 178 ? -8.698 18.809 0.951 1.00 89.12 178 SER A N 1
ATOM 1422 C CA . SER A 1 178 ? -7.326 18.965 0.474 1.00 89.12 178 SER A CA 1
ATOM 1423 C C . SER A 1 178 ? -6.822 17.666 -0.151 1.00 89.12 178 SER A C 1
ATOM 1425 O O . SER A 1 178 ? -7.113 16.580 0.343 1.00 89.12 178 SER A O 1
ATOM 1427 N N . VAL A 1 179 ? -6.028 17.806 -1.213 1.00 87.44 179 VAL A N 1
ATOM 1428 C CA . VAL A 1 179 ? -5.270 16.720 -1.858 1.00 87.44 179 VAL A CA 1
ATOM 1429 C C . VAL A 1 179 ? -3.765 16.827 -1.587 1.00 87.44 179 VAL A C 1
ATOM 1431 O O . VAL A 1 179 ? -2.968 16.095 -2.162 1.00 87.44 179 VAL A O 1
ATOM 1434 N N . THR A 1 180 ? -3.349 17.714 -0.675 1.00 90.75 180 THR A N 1
ATOM 1435 C CA . THR A 1 180 ? -1.932 18.022 -0.418 1.00 90.75 180 THR A CA 1
ATOM 1436 C C . THR A 1 180 ? -1.120 16.794 -0.008 1.00 90.75 180 THR A C 1
ATOM 1438 O O . THR A 1 180 ? 0.067 16.708 -0.307 1.00 90.75 180 THR A O 1
ATOM 1441 N N . ASN A 1 181 ? -1.727 15.820 0.669 1.00 90.12 181 ASN A N 1
ATOM 1442 C CA . ASN A 1 181 ? -1.054 14.569 1.010 1.00 90.12 181 ASN A CA 1
ATOM 1443 C C . ASN A 1 181 ? -0.737 13.713 -0.227 1.00 90.12 181 ASN A C 1
ATOM 1445 O O . ASN A 1 181 ? 0.338 13.117 -0.273 1.00 90.12 181 ASN A O 1
ATOM 1449 N N . VAL A 1 182 ? -1.625 13.694 -1.226 1.00 93.00 182 VAL A N 1
ATOM 1450 C CA . VAL A 1 182 ? -1.386 13.043 -2.521 1.00 93.00 182 VAL A CA 1
ATOM 1451 C C . VAL A 1 182 ? -0.238 13.746 -3.242 1.00 93.00 182 VAL A C 1
ATOM 1453 O O . VAL A 1 182 ? 0.723 13.090 -3.637 1.00 93.00 182 VAL A O 1
ATOM 1456 N N . ASP A 1 183 ? -0.267 15.078 -3.322 1.00 93.94 183 ASP A N 1
ATOM 1457 C CA . ASP A 1 183 ? 0.790 15.861 -3.977 1.00 93.94 183 ASP A CA 1
ATOM 1458 C C . ASP A 1 183 ? 2.160 15.649 -3.311 1.00 93.94 183 ASP A C 1
ATOM 1460 O O . ASP A 1 183 ? 3.171 15.420 -3.979 1.00 93.94 183 ASP A O 1
ATOM 1464 N N . CYS A 1 184 ? 2.204 15.666 -1.975 1.00 94.25 184 CYS A N 1
ATOM 1465 C CA . CYS A 1 184 ? 3.413 15.386 -1.202 1.00 94.25 184 CYS A CA 1
ATOM 1466 C C . CYS A 1 184 ? 3.940 13.966 -1.450 1.00 94.25 184 CYS A C 1
ATOM 1468 O O . CYS A 1 184 ? 5.150 13.774 -1.611 1.00 94.25 184 CYS A O 1
ATOM 1470 N N . ALA A 1 185 ? 3.049 12.974 -1.496 1.00 95.31 185 ALA A N 1
ATOM 1471 C CA . ALA A 1 185 ? 3.404 11.591 -1.776 1.00 95.31 185 ALA A CA 1
ATOM 1472 C C . ALA A 1 185 ? 3.970 11.418 -3.191 1.00 95.31 185 ALA A C 1
ATOM 1474 O O . ALA A 1 185 ? 4.997 10.757 -3.361 1.00 95.31 185 ALA A O 1
ATOM 1475 N N . LEU A 1 186 ? 3.363 12.053 -4.197 1.00 95.31 186 LEU A N 1
ATOM 1476 C CA . LEU A 1 186 ? 3.839 12.030 -5.580 1.00 95.31 186 LEU A CA 1
ATOM 1477 C C . LEU A 1 186 ? 5.197 12.724 -5.722 1.00 95.31 186 LEU A C 1
ATOM 1479 O O . LEU A 1 186 ? 6.118 12.149 -6.298 1.00 95.31 186 LEU A O 1
ATOM 1483 N N . LYS A 1 187 ? 5.382 13.893 -5.098 1.00 95.75 187 LYS A N 1
ATOM 1484 C CA . LYS A 1 187 ? 6.673 14.598 -5.086 1.00 95.75 187 LYS A CA 1
ATOM 1485 C C . LYS A 1 187 ? 7.785 13.764 -4.447 1.00 95.75 187 LYS A C 1
ATOM 1487 O O . LYS A 1 187 ? 8.920 13.764 -4.918 1.00 95.75 187 LYS A O 1
ATOM 1492 N N . ASN A 1 188 ? 7.486 13.044 -3.367 1.00 96.12 188 ASN A N 1
ATOM 1493 C CA . ASN A 1 188 ? 8.459 12.141 -2.750 1.00 96.12 188 ASN A CA 1
ATOM 1494 C C . ASN A 1 188 ? 8.666 10.852 -3.564 1.00 96.12 188 ASN A C 1
ATOM 1496 O O . ASN A 1 188 ? 9.773 10.320 -3.571 1.00 96.12 188 ASN A O 1
ATOM 1500 N N . SER A 1 189 ? 7.652 10.385 -4.296 1.00 96.00 189 SER A N 1
ATOM 1501 C CA . SER A 1 189 ? 7.779 9.271 -5.248 1.00 96.00 189 SER A CA 1
ATOM 1502 C C . SER A 1 189 ? 8.701 9.631 -6.413 1.00 96.00 189 SER A C 1
ATOM 1504 O O . SER A 1 189 ? 9.538 8.825 -6.805 1.00 96.00 189 SER A O 1
ATOM 1506 N N . GLU A 1 190 ? 8.629 10.868 -6.906 1.00 95.44 190 GLU A N 1
ATOM 1507 C CA . GLU A 1 190 ? 9.550 11.382 -7.922 1.00 95.44 190 GLU A CA 1
ATOM 1508 C C . GLU A 1 190 ? 11.000 11.402 -7.413 1.00 95.44 190 GLU A C 1
ATOM 1510 O O . GLU A 1 190 ? 11.911 10.990 -8.128 1.00 95.44 190 GLU A O 1
ATOM 1515 N N . LYS A 1 191 ? 11.227 11.808 -6.155 1.00 95.50 191 LYS A N 1
ATOM 1516 C CA . LYS A 1 191 ? 12.563 11.744 -5.534 1.00 95.50 191 LYS A CA 1
ATOM 1517 C C . LYS A 1 191 ? 13.082 10.313 -5.434 1.00 95.50 191 LYS A C 1
ATOM 1519 O O . LYS A 1 191 ? 14.209 10.063 -5.842 1.00 95.50 191 LYS A O 1
ATOM 1524 N N . PHE A 1 192 ? 12.266 9.390 -4.914 1.00 93.94 192 PHE A N 1
ATOM 1525 C CA . PHE A 1 192 ? 12.611 7.965 -4.846 1.00 93.94 192 PHE A CA 1
ATOM 1526 C C . PHE A 1 192 ? 13.049 7.454 -6.217 1.00 93.94 192 PHE A C 1
ATOM 1528 O O . PHE A 1 192 ? 14.079 6.809 -6.367 1.00 93.94 192 PHE A O 1
ATOM 1535 N N . CYS A 1 193 ? 12.254 7.785 -7.223 1.00 92.81 193 CYS A N 1
ATOM 1536 C CA . CYS A 1 193 ? 12.440 7.337 -8.580 1.00 92.81 193 CYS A CA 1
ATOM 1537 C C . CYS A 1 193 ? 13.736 7.893 -9.201 1.00 92.81 193 CYS A C 1
ATOM 1539 O O . CYS A 1 193 ? 14.489 7.127 -9.794 1.00 92.81 193 CYS A O 1
ATOM 1541 N N . LYS A 1 194 ? 14.070 9.173 -8.985 1.00 93.81 194 LYS A N 1
ATOM 1542 C CA . LYS A 1 194 ? 15.368 9.751 -9.391 1.00 93.81 194 LYS A CA 1
ATOM 1543 C C . LYS A 1 194 ? 16.550 9.050 -8.721 1.00 93.81 194 LYS A C 1
ATOM 1545 O O . LYS A 1 194 ? 17.452 8.613 -9.427 1.00 93.81 194 LYS A O 1
ATOM 1550 N N . ILE A 1 195 ? 16.490 8.870 -7.398 1.00 93.31 195 ILE A N 1
ATOM 1551 C CA . ILE A 1 195 ? 17.535 8.174 -6.629 1.00 93.31 195 ILE A CA 1
ATOM 1552 C C . ILE A 1 195 ? 17.735 6.757 -7.171 1.00 93.31 195 ILE A C 1
ATOM 1554 O O . ILE A 1 195 ? 18.859 6.362 -7.443 1.00 93.31 195 ILE A O 1
ATOM 1558 N N . TYR A 1 196 ? 16.649 6.018 -7.408 1.00 91.56 196 TYR A N 1
ATOM 1559 C CA . TYR A 1 196 ? 16.718 4.676 -7.985 1.00 91.56 196 TYR A CA 1
ATOM 1560 C C . TYR A 1 196 ? 17.459 4.654 -9.331 1.00 91.56 196 TYR A C 1
ATOM 1562 O O . TYR A 1 196 ? 18.294 3.786 -9.565 1.00 91.56 196 TYR A O 1
ATOM 1570 N N . GLY A 1 197 ? 17.161 5.609 -10.219 1.00 91.12 197 GLY A N 1
ATOM 1571 C CA . GLY A 1 197 ? 17.831 5.706 -11.516 1.00 91.12 197 GLY A CA 1
ATOM 1572 C C . GLY A 1 197 ? 19.318 6.052 -11.410 1.00 91.12 197 GLY A C 1
ATOM 1573 O O . GLY A 1 197 ? 20.105 5.564 -12.213 1.00 91.12 197 GLY A O 1
ATOM 1574 N N . GLU A 1 198 ? 19.704 6.877 -10.436 1.00 92.44 198 GLU A N 1
ATOM 1575 C CA . GLU A 1 198 ? 21.105 7.223 -10.165 1.00 92.44 198 GLU A CA 1
ATOM 1576 C C . GLU A 1 198 ? 21.877 6.043 -9.569 1.00 92.44 198 GLU A C 1
ATOM 1578 O O . GLU A 1 198 ? 22.954 5.722 -10.061 1.00 92.44 198 GLU A O 1
ATOM 1583 N N . THR A 1 199 ? 21.310 5.360 -8.570 1.00 90.12 199 THR A N 1
ATOM 1584 C CA . THR A 1 199 ? 21.916 4.167 -7.961 1.00 90.12 199 THR A CA 1
ATOM 1585 C C . THR A 1 199 ? 22.155 3.081 -9.002 1.00 90.12 199 THR A C 1
ATOM 1587 O O . THR A 1 199 ? 23.269 2.589 -9.108 1.00 90.12 199 THR A O 1
ATOM 1590 N N . PHE A 1 200 ? 21.166 2.798 -9.856 1.00 88.44 200 PHE A N 1
ATOM 1591 C CA . PHE A 1 200 ? 21.319 1.788 -10.902 1.00 88.44 200 PHE A CA 1
ATOM 1592 C C . PHE A 1 200 ? 22.475 2.095 -11.870 1.00 88.44 200 PHE A C 1
ATOM 1594 O O . PHE A 1 200 ? 23.197 1.190 -12.269 1.00 88.44 200 PHE A O 1
ATOM 1601 N N . LYS A 1 201 ? 22.683 3.369 -12.236 1.00 88.25 201 LYS A N 1
ATOM 1602 C CA . LYS A 1 201 ? 23.820 3.762 -13.088 1.00 88.25 201 LYS A CA 1
ATOM 1603 C C . LYS A 1 201 ? 25.160 3.516 -12.399 1.00 88.25 201 LYS A C 1
ATOM 1605 O O . LYS A 1 201 ? 26.084 3.036 -13.042 1.00 88.25 201 LYS A O 1
ATOM 1610 N N . ILE A 1 202 ? 25.259 3.849 -11.111 1.00 89.75 202 ILE A N 1
ATOM 1611 C CA . ILE A 1 202 ? 26.479 3.639 -10.323 1.00 89.75 202 ILE A CA 1
ATOM 1612 C C . ILE A 1 202 ? 26.796 2.145 -10.222 1.00 89.75 202 ILE A C 1
ATOM 1614 O O . ILE A 1 202 ? 27.946 1.769 -10.424 1.00 89.75 202 ILE A O 1
ATOM 1618 N N . ASP A 1 203 ? 25.788 1.315 -9.951 1.00 86.25 203 ASP A N 1
ATOM 1619 C CA . ASP A 1 203 ? 25.953 -0.135 -9.828 1.00 86.25 203 ASP A CA 1
ATOM 1620 C C . ASP A 1 203 ? 26.451 -0.742 -11.153 1.00 86.25 203 ASP A C 1
ATOM 1622 O O . ASP A 1 203 ? 27.434 -1.479 -11.160 1.00 86.25 203 ASP A O 1
ATOM 1626 N N . GLN A 1 204 ? 25.869 -0.340 -12.292 1.00 84.25 204 GLN A N 1
ATOM 1627 C CA . GLN A 1 204 ? 26.349 -0.763 -13.615 1.00 84.25 204 GLN A CA 1
ATOM 1628 C C . GLN A 1 204 ? 27.796 -0.331 -13.888 1.00 84.25 204 GLN A C 1
ATOM 1630 O O . GLN A 1 204 ? 28.605 -1.127 -14.353 1.00 84.25 204 GLN A O 1
ATOM 1635 N N . GLU A 1 205 ? 28.155 0.914 -13.563 1.00 86.81 205 GLU A N 1
ATOM 1636 C CA . GLU A 1 205 ? 29.527 1.405 -13.738 1.00 86.81 205 GLU A CA 1
ATOM 1637 C C . GLU A 1 205 ? 30.550 0.684 -12.847 1.00 86.81 205 GLU A C 1
ATOM 1639 O O . GLU A 1 205 ? 31.746 0.728 -13.142 1.00 86.81 205 GLU A O 1
ATOM 1644 N N . GLN A 1 206 ? 30.124 0.103 -11.724 1.00 85.75 206 GLN A N 1
ATOM 1645 C CA . GLN A 1 206 ? 30.981 -0.702 -10.855 1.00 85.75 206 GLN A CA 1
ATOM 1646 C C . GLN A 1 206 ? 31.152 -2.113 -11.417 1.00 85.75 206 GLN A C 1
ATOM 1648 O O . GLN A 1 206 ? 32.288 -2.563 -11.552 1.00 85.75 206 GLN A O 1
ATOM 1653 N N . GLU A 1 207 ? 30.060 -2.759 -11.829 1.00 81.88 207 GLU A N 1
ATOM 1654 C CA . GLU A 1 207 ? 30.096 -4.075 -12.480 1.00 81.88 207 GLU A CA 1
ATOM 1655 C C . GLU A 1 207 ? 30.955 -4.060 -13.756 1.00 81.88 207 GLU A C 1
ATOM 1657 O O . GLU A 1 207 ? 31.745 -4.975 -13.983 1.00 81.88 207 GLU A O 1
ATOM 1662 N N . ASP A 1 208 ? 30.878 -2.993 -14.556 1.00 78.62 208 ASP A N 1
ATOM 1663 C CA . ASP A 1 208 ? 31.688 -2.829 -15.771 1.00 78.62 208 ASP A CA 1
ATOM 1664 C C . ASP A 1 208 ? 33.186 -2.604 -15.485 1.00 78.62 208 ASP A C 1
ATOM 1666 O O . ASP A 1 208 ? 34.019 -2.813 -16.364 1.00 78.62 208 ASP A O 1
ATOM 1670 N N . LYS A 1 209 ? 33.554 -2.146 -14.279 1.00 76.25 209 LYS A N 1
ATOM 1671 C CA . LYS A 1 209 ? 34.959 -1.946 -13.866 1.00 76.25 209 LYS A CA 1
ATOM 1672 C C . LYS A 1 209 ? 35.577 -3.187 -13.226 1.00 76.25 209 LYS A C 1
ATOM 1674 O O . LYS A 1 209 ? 36.801 -3.258 -13.123 1.00 76.25 209 LYS A O 1
ATOM 1679 N N . GLU A 1 210 ? 34.748 -4.106 -12.740 1.00 69.31 210 GLU A N 1
ATOM 1680 C CA . GLU A 1 210 ? 35.172 -5.355 -12.099 1.00 69.31 210 GLU A CA 1
ATOM 1681 C C . GLU A 1 210 ? 35.286 -6.533 -13.085 1.00 69.31 210 GLU A C 1
ATOM 1683 O O . GLU A 1 210 ? 35.886 -7.553 -12.736 1.00 69.31 210 GLU A O 1
ATOM 1688 N N . ASN A 1 211 ? 34.771 -6.375 -14.310 1.00 55.56 211 ASN A N 1
ATOM 1689 C CA . ASN A 1 211 ? 34.886 -7.322 -15.428 1.00 55.56 211 ASN A CA 1
ATOM 1690 C C . ASN A 1 211 ? 35.936 -6.892 -16.466 1.00 55.56 211 ASN A C 1
ATOM 1692 O O . ASN A 1 211 ? 36.434 -7.791 -17.185 1.00 55.56 211 ASN A O 1
#

Mean predicted aligned error: 6.19 Å

InterPro domains:
  IPR021988 Beta-mannosyltransferase [PF12141] (3-192)

Foldseek 3Di:
DDDPPPPDQKAAAADWAKVLVQLVVDPDPLSCVQVVLADPQKIKTWDWIWGWDAPFALARIEIATWIWIWMDDNNFIDGLATAAGDPLVDDADQLDPPDDNRHHYTDKGWHYWPDKDKDWPPPDDPVPGHIKIKIWTWIDHSVPDTDIRIDIRVSCDCQPDDPNNCSNSPPDHDQSVHPVNVVVNHVVNRVVRNVNNVVVVVVVVVVVVVD